Protein AF-A0A8D0HST1-F1 (afdb_monomer_lite)

InterPro domains:
  IPR009060 UBA-like superfamily [SSF46934] (120-166)
  IPR026254 E3 ubiquitin-protein ligase RNF31-like [PTHR16004] (18-204)
  IPR032065 E3 ubiquitin-protein ligase RNF31, UBA-like domain [PF16678] (31-180)

Radius of gyration: 35.21 Å; chains: 1; bounding box: 59×29×154 Å

Sequence (206 aa):
MSKKETPAGPRPLGKSLPPSQDEAEKRRQEKLREDGQRMVSRIREAEAVGVSPELVAAAVRYSGAELPLAWLSSELPAVVEAVAELATQRGQAEPGGGLGAVTVPEAHEAWVESQGDLDEAVARCLSNRRSKVRELQALGFGERGPVLQALYQNGGDVWQALSQLQRLLLEPFHRRLWEPEEPPIDFHSPDRQALLRRLLASLTLP

Secondary structure (DSSP, 8-state):
----PPPPPPPPPPPPPPPPHHHHHHHHHHHHHHHHHHHHHHHHHHHTTT--HHHHHHHHHHH--SSHHHHHHHTHHHHHHHHHHHHHHHHTTSTTT---PPPHHHHHHHHHHTTT-HHHHHHHHHHHHHHHHHHHHHTT---HHHHHHHHHHTTT-HHHHHHHHHHHHHHHHHHHHHSPPPPP--TT-S-HHHHHHHHHHHS---

Structure (mmCIF, N/CA/C/O backbone):
data_AF-A0A8D0HST1-F1
#
_entry.id   AF-A0A8D0HST1-F1
#
loop_
_atom_site.group_PDB
_atom_site.id
_atom_site.type_symbol
_atom_site.label_atom_id
_atom_site.label_alt_id
_atom_site.label_comp_id
_atom_site.label_asym_id
_atom_site.label_entity_id
_atom_site.label_seq_id
_atom_site.pdbx_PDB_ins_code
_atom_site.Cartn_x
_atom_site.Cartn_y
_atom_site.Cartn_z
_atom_site.occupancy
_atom_site.B_iso_or_equiv
_atom_site.auth_seq_id
_atom_site.auth_comp_id
_atom_site.auth_asym_id
_atom_site.auth_atom_id
_atom_site.pdbx_PDB_model_num
ATOM 1 N N . MET A 1 1 ? -28.334 12.330 92.572 1.00 39.69 1 MET A N 1
ATOM 2 C CA . MET A 1 1 ? -27.819 11.162 91.824 1.00 39.69 1 MET A CA 1
ATOM 3 C C . MET A 1 1 ? -28.230 11.330 90.368 1.00 39.69 1 MET A C 1
ATOM 5 O O . MET A 1 1 ? -29.364 11.021 90.042 1.00 39.69 1 MET A O 1
ATOM 9 N N . SER A 1 2 ? -27.356 11.874 89.518 1.00 40.03 2 SER A N 1
ATOM 10 C CA . SER A 1 2 ? -27.628 12.025 88.079 1.00 40.03 2 SER A CA 1
ATOM 11 C C . SER A 1 2 ? -26.598 11.223 87.299 1.00 40.03 2 SER A C 1
ATOM 13 O O . SER A 1 2 ? -25.418 11.567 87.295 1.00 40.03 2 SER A O 1
ATOM 15 N N . LYS A 1 3 ? -27.044 10.127 86.678 1.00 43.28 3 LYS A N 1
ATOM 16 C CA . LYS A 1 3 ? -26.270 9.379 85.684 1.00 43.28 3 LYS A CA 1
ATOM 17 C C . LYS A 1 3 ? -26.288 10.184 84.387 1.00 43.28 3 LYS A C 1
ATOM 19 O O . LYS A 1 3 ? -27.359 10.495 83.878 1.00 43.28 3 LYS A O 1
ATOM 24 N N . LYS A 1 4 ? -25.109 10.547 83.889 1.00 42.19 4 LYS A N 1
ATOM 25 C CA . LYS A 1 4 ? -24.929 11.188 82.586 1.00 42.19 4 LYS A CA 1
ATOM 26 C C . LYS A 1 4 ? -24.514 10.093 81.607 1.00 42.19 4 LYS A C 1
ATOM 28 O O . 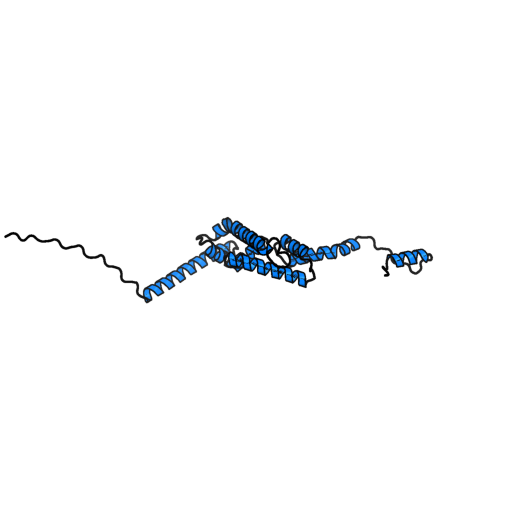LYS A 1 4 ? -23.442 9.514 81.761 1.00 42.19 4 LYS A O 1
ATOM 33 N N . GLU A 1 5 ? -25.404 9.766 80.680 1.00 43.78 5 GLU A N 1
ATOM 34 C CA . GLU A 1 5 ? -25.154 8.834 79.583 1.00 43.78 5 GLU A CA 1
ATOM 35 C C . GLU A 1 5 ? -24.208 9.473 78.557 1.00 43.78 5 GLU A C 1
ATOM 37 O O . GLU A 1 5 ? -24.352 10.640 78.188 1.00 43.78 5 GLU A O 1
ATOM 42 N N . THR A 1 6 ? -23.217 8.705 78.116 1.00 43.06 6 THR A N 1
ATOM 43 C CA . THR A 1 6 ? -22.311 9.019 77.007 1.00 43.06 6 THR A CA 1
ATOM 44 C C . THR A 1 6 ? -22.894 8.484 75.693 1.00 43.06 6 THR A C 1
ATOM 46 O O . THR A 1 6 ? -23.379 7.352 75.676 1.00 43.06 6 THR A O 1
ATOM 49 N N . PRO A 1 7 ? -22.844 9.233 74.572 1.00 50.44 7 PRO A N 1
ATOM 50 C CA . PRO A 1 7 ? -23.378 8.753 73.305 1.00 50.44 7 PRO A CA 1
ATOM 51 C C . PRO A 1 7 ? -22.397 7.799 72.609 1.00 50.44 7 PRO A C 1
ATOM 53 O O . PRO A 1 7 ? -21.182 8.000 72.609 1.00 50.44 7 PRO A O 1
ATOM 56 N N . ALA A 1 8 ? -22.960 6.751 72.010 1.00 47.28 8 ALA A N 1
ATOM 57 C CA . ALA A 1 8 ? -22.264 5.741 71.228 1.00 47.28 8 ALA A CA 1
ATOM 58 C C . ALA A 1 8 ? -21.630 6.339 69.958 1.00 47.28 8 ALA A C 1
ATOM 60 O O . ALA A 1 8 ? -22.271 7.088 69.222 1.00 47.28 8 ALA A O 1
ATOM 61 N N . GLY A 1 9 ? -20.371 5.979 69.697 1.00 49.31 9 GLY A N 1
ATOM 62 C CA . GLY A 1 9 ? -19.646 6.367 68.487 1.00 49.31 9 GLY A CA 1
ATOM 63 C C . GLY A 1 9 ? -20.214 5.732 67.205 1.00 49.31 9 GLY A C 1
ATOM 64 O O . GLY A 1 9 ? -20.895 4.702 67.265 1.00 49.31 9 GLY A O 1
ATOM 65 N N . PRO A 1 10 ? -19.939 6.328 66.030 1.00 54.22 10 PRO A N 1
ATOM 66 C CA . PRO A 1 10 ? -20.470 5.859 64.757 1.00 54.22 10 PRO A CA 1
ATOM 67 C C . PRO A 1 10 ? -19.820 4.535 64.336 1.00 54.22 10 PRO A C 1
ATOM 69 O O . PRO A 1 10 ? -18.601 4.365 64.388 1.00 54.22 10 PRO A O 1
ATOM 72 N N . ARG A 1 11 ? -20.662 3.584 63.915 1.00 58.66 11 ARG A N 1
ATOM 73 C CA . ARG A 1 11 ? -20.255 2.270 63.399 1.00 58.66 11 ARG A CA 1
ATOM 74 C C . ARG A 1 11 ? -19.412 2.437 62.124 1.00 58.66 11 ARG A C 1
ATOM 76 O O . ARG A 1 11 ? -19.790 3.246 61.275 1.00 58.66 11 ARG A O 1
ATOM 83 N N . PRO A 1 12 ? -18.322 1.671 61.936 1.00 51.09 12 PRO A N 1
ATOM 84 C CA . PRO A 1 12 ? -17.529 1.752 60.718 1.00 51.09 12 PRO A CA 1
ATOM 85 C C . PRO A 1 12 ? -18.345 1.220 59.537 1.00 51.09 12 PRO A C 1
ATOM 87 O O . PRO A 1 12 ? -18.843 0.094 59.576 1.00 51.09 12 PRO A O 1
ATOM 90 N N . LEU A 1 13 ? -18.468 2.039 58.492 1.00 55.22 13 LEU A N 1
ATOM 91 C CA . LEU A 1 13 ? -18.978 1.653 57.180 1.00 55.22 13 LEU A CA 1
ATOM 92 C C . LEU A 1 13 ? -18.226 0.407 56.697 1.00 55.22 13 LEU A C 1
ATOM 94 O O . LEU A 1 13 ? -16.996 0.406 56.606 1.00 55.22 13 LEU A O 1
ATOM 98 N N . GLY A 1 14 ? -18.980 -0.662 56.444 1.00 49.25 14 GLY A N 1
ATOM 99 C CA . GLY A 1 14 ? -18.455 -1.942 55.995 1.00 49.25 14 GLY A CA 1
ATOM 100 C C . GLY A 1 14 ? -17.613 -1.770 54.737 1.00 49.25 14 GLY A C 1
ATOM 101 O O . GLY A 1 14 ? -18.103 -1.328 53.701 1.00 49.25 14 GLY A O 1
ATOM 102 N N . LYS A 1 15 ? -16.335 -2.137 54.832 1.00 51.16 15 LYS A N 1
ATOM 103 C CA . LYS A 1 15 ? -15.493 -2.367 53.661 1.00 51.16 15 LYS A CA 1
ATOM 104 C C . LYS A 1 15 ? -16.071 -3.588 52.946 1.00 51.16 15 LYS A C 1
ATOM 106 O O . LYS A 1 15 ? -16.128 -4.662 53.541 1.00 51.16 15 LYS A O 1
ATOM 111 N N . SER A 1 16 ? -16.542 -3.420 51.712 1.00 57.84 16 SER A N 1
ATOM 112 C CA . SER A 1 16 ? -16.978 -4.537 50.872 1.00 57.84 16 SER A CA 1
ATOM 113 C C . SER A 1 16 ? -15.833 -5.542 50.746 1.00 57.84 16 SER A C 1
ATOM 115 O O . SER A 1 16 ? -14.720 -5.153 50.383 1.00 57.84 16 SER A O 1
ATOM 117 N N . LEU A 1 17 ? -16.094 -6.813 51.067 1.00 62.25 17 LEU A N 1
ATOM 118 C CA . LEU A 1 17 ? -15.141 -7.890 50.813 1.00 62.25 17 LEU A CA 1
ATOM 119 C C . LEU A 1 17 ? -14.802 -7.936 49.313 1.00 62.25 17 LEU A C 1
ATOM 121 O O . LEU A 1 17 ? -15.681 -7.666 48.488 1.00 62.25 17 LEU A O 1
ATOM 125 N N . PRO A 1 18 ? -13.546 -8.248 48.948 1.00 68.38 18 PRO A N 1
ATOM 126 C CA . PRO A 1 18 ? -13.180 -8.438 47.553 1.00 68.38 18 PRO A CA 1
ATOM 127 C C . PRO A 1 18 ? -14.045 -9.550 46.931 1.00 68.38 18 PRO A C 1
ATOM 129 O O . PRO A 1 18 ? -14.368 -10.516 47.629 1.00 68.38 18 PRO A O 1
ATOM 132 N N . PRO A 1 19 ? -14.444 -9.409 45.652 1.00 70.00 19 PRO A N 1
ATOM 133 C CA . PRO A 1 19 ? -15.281 -10.393 44.971 1.00 70.00 19 PRO A CA 1
ATOM 134 C C . PRO A 1 19 ? -14.615 -11.769 44.991 1.00 70.00 19 PRO A C 1
ATOM 136 O O . PRO A 1 19 ? -13.385 -11.872 44.922 1.00 70.00 19 PRO A O 1
ATOM 139 N N . SER A 1 20 ? -15.427 -12.823 45.081 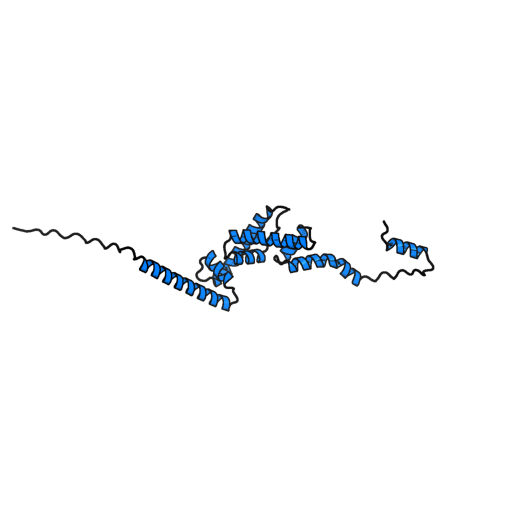1.00 85.25 20 SER A N 1
ATOM 140 C CA . SER A 1 20 ? -14.903 -14.190 45.002 1.00 85.25 20 SER A CA 1
ATOM 141 C C . SER A 1 20 ? -14.266 -14.439 43.627 1.00 85.25 20 SER A C 1
ATOM 143 O O . SER A 1 20 ? -14.594 -13.768 42.645 1.00 85.25 20 SER A O 1
ATOM 145 N N . GLN A 1 21 ? -13.333 -15.392 43.541 1.00 86.44 21 GLN A N 1
ATOM 146 C CA . GLN A 1 21 ? -12.678 -15.731 42.270 1.00 86.44 21 GLN A CA 1
ATOM 147 C C . GLN A 1 21 ? -13.702 -16.114 41.187 1.00 86.44 21 GLN A C 1
ATOM 149 O O . GLN A 1 21 ? -13.568 -15.680 40.044 1.00 86.44 21 GLN A O 1
ATOM 154 N N . ASP A 1 22 ? -14.770 -16.820 41.566 1.00 90.31 22 ASP A N 1
ATOM 155 C CA . ASP A 1 22 ? -15.853 -17.213 40.660 1.00 90.31 22 ASP A CA 1
ATOM 156 C C . ASP A 1 22 ? -16.674 -16.011 40.169 1.00 90.31 22 ASP A C 1
ATOM 158 O O . ASP A 1 22 ? -17.033 -15.931 38.994 1.00 90.31 22 ASP A O 1
ATOM 162 N N . GLU A 1 23 ? -16.947 -15.031 41.037 1.00 92.25 23 GLU A N 1
ATOM 163 C CA . GLU A 1 23 ? -17.621 -13.787 40.644 1.00 92.25 23 GLU A CA 1
ATOM 164 C C . GLU A 1 23 ? -16.758 -12.941 39.706 1.00 92.25 23 GLU A C 1
ATOM 166 O O . GLU A 1 23 ? -17.278 -12.333 38.768 1.00 92.25 23 GLU A O 1
ATOM 171 N N . ALA A 1 24 ? -15.445 -12.893 39.944 1.00 92.50 24 ALA A N 1
ATOM 172 C CA . ALA A 1 24 ? -14.509 -12.185 39.079 1.00 92.50 24 ALA A CA 1
ATOM 173 C C . ALA A 1 24 ? -14.437 -12.828 37.683 1.00 92.50 24 ALA A C 1
ATOM 175 O O . ALA A 1 24 ? -14.496 -12.113 36.679 1.00 92.50 24 ALA A O 1
ATOM 176 N N . GLU A 1 25 ? -14.379 -14.160 37.610 1.00 93.94 25 GLU A N 1
ATOM 177 C CA . GLU A 1 25 ? -14.371 -14.887 36.338 1.00 93.94 25 GLU A CA 1
ATOM 178 C C . GLU A 1 25 ? -15.714 -14.758 35.605 1.00 93.94 25 GLU A C 1
ATOM 180 O O . GLU A 1 25 ? -15.735 -14.472 34.407 1.00 93.94 25 GLU A O 1
ATOM 185 N N . LYS A 1 26 ? -16.845 -14.842 36.317 1.00 95.19 26 LYS A N 1
ATOM 186 C CA . LYS A 1 26 ? -18.169 -14.621 35.717 1.00 95.19 26 LYS A CA 1
ATOM 187 C C . LYS A 1 26 ? -18.299 -13.216 35.121 1.00 95.19 26 LYS A C 1
ATOM 189 O O . LYS A 1 26 ? -18.732 -13.074 33.979 1.00 95.19 26 LYS A O 1
ATOM 194 N N . ARG A 1 27 ? -17.851 -12.181 35.845 1.00 94.38 27 ARG A N 1
ATOM 195 C CA . ARG A 1 27 ? -17.826 -10.794 35.341 1.00 94.38 27 ARG A CA 1
ATOM 196 C C . ARG A 1 27 ? -16.940 -10.646 34.106 1.00 94.38 27 ARG A C 1
ATOM 198 O O . ARG A 1 27 ? -17.300 -9.929 33.176 1.00 94.38 27 ARG A O 1
ATOM 205 N N . ARG A 1 28 ? -15.785 -11.316 34.076 1.00 95.62 28 ARG A N 1
ATOM 206 C CA . ARG A 1 28 ? -14.895 -11.320 32.907 1.00 95.62 28 ARG A CA 1
ATOM 207 C C . ARG A 1 28 ? -15.578 -11.953 31.694 1.00 95.62 28 ARG A C 1
ATOM 209 O O . ARG A 1 28 ? -15.493 -11.392 30.605 1.00 95.62 28 ARG A O 1
ATOM 216 N N . GLN A 1 29 ? -16.261 -13.082 31.874 1.00 96.81 29 GLN A N 1
ATOM 217 C CA . GLN A 1 29 ? -16.989 -13.762 30.797 1.00 96.81 29 GLN A CA 1
ATOM 218 C C . GLN A 1 29 ? -18.164 -12.932 30.274 1.00 96.81 29 GLN A C 1
ATOM 220 O O . GLN A 1 29 ? -18.336 -12.821 29.061 1.00 96.81 29 GLN A O 1
ATOM 225 N N . GLU A 1 30 ? -18.939 -12.312 31.167 1.00 97.00 30 GLU A N 1
ATOM 226 C CA . GLU A 1 30 ? -20.021 -11.395 30.791 1.00 97.00 30 GLU A CA 1
ATOM 227 C C . GLU A 1 30 ? -19.477 -10.220 29.974 1.00 97.00 30 GLU A C 1
ATOM 229 O O . GLU A 1 30 ? -19.967 -9.969 28.873 1.00 97.00 30 GLU A O 1
ATOM 234 N N . LYS A 1 31 ? -18.387 -9.592 30.435 1.00 96.31 31 LYS 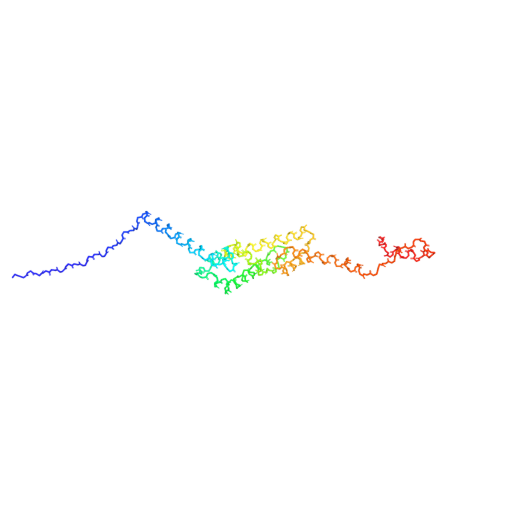A N 1
ATOM 235 C CA . LYS A 1 31 ? -17.725 -8.508 29.702 1.00 96.31 31 LYS A CA 1
ATOM 236 C C . LYS A 1 31 ? -17.250 -8.948 28.314 1.00 96.31 31 LYS A C 1
ATOM 238 O O . LYS A 1 31 ? -17.536 -8.271 27.334 1.00 96.31 31 LYS A O 1
ATOM 243 N N . LEU A 1 32 ? -16.572 -10.094 28.206 1.00 96.88 32 LEU A N 1
ATOM 244 C CA . LEU A 1 32 ? -16.120 -10.622 26.911 1.00 96.88 32 LEU A CA 1
ATOM 245 C C . LEU A 1 32 ? -17.293 -10.882 25.958 1.00 96.88 32 LEU A C 1
ATOM 247 O O . LEU A 1 32 ? -17.184 -10.625 24.758 1.00 96.88 32 LEU A O 1
ATOM 251 N N . ARG A 1 33 ? -18.424 -11.370 26.482 1.00 97.56 33 ARG A N 1
ATOM 252 C CA . ARG A 1 33 ? -19.636 -11.594 25.689 1.00 97.56 33 ARG A CA 1
ATOM 253 C C . ARG A 1 33 ? -20.230 -10.281 25.189 1.00 97.56 33 ARG A C 1
ATOM 255 O O . ARG A 1 33 ? -20.610 -10.204 24.024 1.00 97.56 33 ARG A O 1
ATOM 262 N N . GLU A 1 34 ? -20.315 -9.272 26.051 1.00 97.06 34 GLU A N 1
ATOM 263 C CA . GLU A 1 34 ? -20.824 -7.944 25.697 1.00 97.06 34 GLU A CA 1
ATOM 264 C C . GLU A 1 34 ? -19.930 -7.246 24.668 1.00 97.06 34 GLU A C 1
ATOM 266 O O . GLU A 1 34 ? -20.433 -6.784 23.643 1.00 97.06 34 GLU A O 1
ATOM 271 N N . ASP A 1 35 ? -18.615 -7.226 24.891 1.00 94.50 35 ASP A N 1
ATOM 272 C CA . ASP A 1 35 ? -17.642 -6.626 23.973 1.00 94.50 35 ASP A CA 1
ATOM 273 C C . ASP A 1 35 ? -17.683 -7.330 22.604 1.00 94.50 35 ASP A C 1
ATOM 275 O O . ASP A 1 35 ? -17.721 -6.675 21.557 1.00 94.50 35 ASP A O 1
ATOM 279 N N . GLY A 1 36 ? -17.774 -8.665 22.600 1.00 95.56 36 GLY A N 1
ATOM 280 C CA . GLY A 1 36 ? -17.935 -9.456 21.380 1.00 95.56 36 GLY A CA 1
ATOM 281 C C . GLY A 1 36 ? -19.233 -9.140 20.629 1.00 95.56 36 GLY A C 1
ATOM 282 O O . GLY A 1 36 ? -19.212 -8.946 19.415 1.00 95.56 36 GLY A O 1
ATOM 283 N N . GLN A 1 37 ? -20.362 -9.026 21.335 1.00 97.00 37 GLN A N 1
ATOM 284 C CA . GLN A 1 37 ? -21.647 -8.653 20.726 1.00 97.00 37 GLN A CA 1
ATOM 285 C C . GLN A 1 37 ? -21.618 -7.240 20.133 1.00 97.00 37 GLN A C 1
ATOM 287 O O . GLN A 1 37 ? -22.127 -7.034 19.029 1.00 97.00 37 GLN A O 1
ATOM 292 N N . ARG A 1 38 ? -20.986 -6.282 20.823 1.00 94.81 38 ARG A N 1
ATOM 293 C CA . ARG A 1 38 ? -20.799 -4.916 20.308 1.00 94.81 38 ARG A CA 1
ATOM 294 C C . ARG A 1 38 ? -19.957 -4.909 19.038 1.00 94.81 38 ARG A C 1
ATOM 296 O O . ARG A 1 38 ? -20.341 -4.257 18.070 1.00 94.81 38 ARG A O 1
ATOM 303 N N . MET A 1 39 ? -18.856 -5.660 19.013 1.00 95.44 39 MET A N 1
ATOM 304 C CA . MET A 1 39 ? -18.014 -5.772 17.820 1.00 95.44 39 MET A CA 1
ATOM 305 C C . MET A 1 39 ? -18.793 -6.356 16.634 1.00 95.44 39 MET A C 1
ATOM 307 O O . MET A 1 39 ? -18.754 -5.800 15.540 1.00 95.44 39 MET A O 1
ATOM 311 N N . VAL A 1 40 ? -19.568 -7.423 16.854 1.00 96.75 40 VAL A N 1
ATOM 312 C CA . VAL A 1 40 ? -20.402 -8.026 15.800 1.00 96.75 40 VAL A CA 1
ATOM 313 C C . VAL A 1 40 ? -21.458 -7.046 15.277 1.00 96.75 40 VAL A C 1
ATOM 315 O O . VAL A 1 40 ? -21.703 -7.024 14.073 1.00 96.75 40 VAL A O 1
ATOM 318 N N . SER A 1 41 ? -22.067 -6.222 16.139 1.00 95.88 41 SER A N 1
ATOM 319 C CA . SER A 1 41 ? -23.005 -5.177 15.691 1.00 95.88 41 SER A CA 1
ATOM 320 C C . SER A 1 41 ? -22.320 -4.179 14.761 1.00 95.88 41 SER A C 1
ATOM 322 O O . SER A 1 41 ? -22.797 -3.948 13.653 1.00 95.88 41 SER A O 1
ATOM 324 N N . ARG A 1 42 ? -21.153 -3.665 15.173 1.00 95.06 42 ARG A N 1
ATOM 325 C CA . ARG A 1 42 ? -20.363 -2.708 14.384 1.00 95.06 42 ARG A CA 1
ATOM 326 C C . ARG A 1 42 ? -19.958 -3.281 13.025 1.00 95.06 42 ARG A C 1
ATOM 328 O O . ARG A 1 42 ? -20.056 -2.581 12.024 1.00 95.06 42 ARG A O 1
ATOM 335 N N . ILE A 1 43 ? -19.542 -4.548 12.978 1.00 96.38 43 ILE A N 1
ATOM 336 C CA . ILE A 1 43 ? -19.191 -5.227 11.722 1.00 96.38 43 ILE A CA 1
ATOM 337 C C . ILE A 1 43 ? -20.409 -5.330 10.802 1.00 96.38 43 ILE A C 1
ATOM 339 O O . ILE A 1 43 ? -20.309 -4.970 9.638 1.00 96.38 43 ILE A O 1
ATOM 343 N N . ARG A 1 44 ? -21.573 -5.749 11.311 1.00 97.00 44 ARG A N 1
ATOM 344 C CA . ARG A 1 44 ? -22.793 -5.863 10.490 1.00 97.00 44 ARG A CA 1
ATOM 345 C C . ARG A 1 44 ? -23.240 -4.523 9.912 1.00 97.00 44 ARG A C 1
ATOM 347 O O . ARG A 1 44 ? -23.644 -4.458 8.755 1.00 97.00 44 ARG A O 1
ATOM 354 N N . GLU A 1 45 ? -23.176 -3.464 10.715 1.00 95.75 45 GLU A N 1
ATOM 355 C CA . GLU A 1 45 ? -23.478 -2.100 10.266 1.00 95.75 45 GLU A CA 1
ATOM 356 C C . GLU A 1 45 ? -22.509 -1.643 9.168 1.00 95.75 45 GLU A C 1
ATOM 358 O O . GLU A 1 45 ? -22.922 -1.007 8.201 1.00 95.75 45 GLU A O 1
ATOM 363 N N . ALA A 1 46 ? -21.231 -2.002 9.289 1.00 95.62 46 ALA A N 1
ATOM 364 C CA . ALA A 1 46 ? -20.197 -1.661 8.323 1.00 95.62 46 ALA A CA 1
ATOM 365 C C . ALA A 1 46 ? -20.288 -2.468 7.019 1.00 95.62 46 ALA A C 1
ATOM 367 O O . ALA A 1 46 ? -20.195 -1.900 5.929 1.00 95.62 46 ALA A O 1
ATOM 368 N N . GLU A 1 47 ? -20.547 -3.769 7.107 1.00 96.38 47 GLU A N 1
ATOM 369 C CA . GLU A 1 47 ? -20.749 -4.634 5.942 1.00 96.38 47 GLU A CA 1
ATOM 370 C C . GLU A 1 47 ? -21.949 -4.175 5.105 1.00 96.38 47 GLU A C 1
ATOM 372 O O . GLU A 1 47 ? -21.897 -4.225 3.876 1.00 96.38 47 GLU A O 1
ATOM 377 N N . ALA A 1 48 ? -22.999 -3.643 5.745 1.00 96.88 48 ALA A N 1
ATOM 378 C CA . ALA A 1 48 ? -24.158 -3.082 5.050 1.00 96.88 48 ALA A CA 1
ATOM 379 C C . ALA A 1 48 ? -23.806 -1.898 4.124 1.00 96.88 48 ALA A C 1
ATOM 381 O O . ALA A 1 48 ? -24.563 -1.607 3.198 1.00 96.88 48 ALA A O 1
ATOM 382 N N . VAL A 1 49 ? -22.663 -1.238 4.346 1.00 96.38 49 VAL A N 1
ATOM 383 C CA . VAL A 1 49 ? -22.128 -0.157 3.499 1.00 96.38 49 VAL A CA 1
ATOM 384 C C . VAL A 1 49 ? -20.848 -0.556 2.751 1.00 96.38 49 VAL A C 1
ATOM 386 O O . VAL A 1 49 ? -20.180 0.300 2.175 1.00 96.38 49 VAL A O 1
ATOM 389 N N . GLY A 1 50 ? -20.509 -1.849 2.724 1.00 95.94 50 GLY A N 1
ATOM 390 C CA . GLY A 1 50 ? -19.363 -2.384 1.979 1.00 95.94 50 GLY A CA 1
ATOM 391 C C . GLY A 1 50 ? -18.003 -2.203 2.659 1.00 95.94 50 GLY A C 1
ATOM 392 O O . GLY A 1 50 ? -16.973 -2.356 2.005 1.00 95.94 50 GLY A O 1
ATOM 393 N N . VAL A 1 51 ? -17.975 -1.882 3.953 1.00 96.69 51 VAL A N 1
ATOM 394 C CA . VAL A 1 51 ? -16.739 -1.781 4.738 1.00 96.69 51 VAL A CA 1
ATOM 395 C C . VAL A 1 51 ? -16.371 -3.156 5.301 1.00 96.69 51 VAL A C 1
ATOM 397 O O . VAL A 1 51 ? -17.219 -3.849 5.860 1.00 96.69 51 VAL A O 1
ATOM 400 N N . SER A 1 52 ? -15.101 -3.548 5.169 1.00 95.94 52 SER A N 1
ATOM 401 C CA . SER A 1 52 ? -14.627 -4.865 5.605 1.00 95.94 52 SER A CA 1
ATOM 402 C C . SER A 1 52 ? -14.471 -4.962 7.134 1.00 95.94 52 SER A C 1
ATOM 404 O O . SER A 1 52 ? -14.157 -3.962 7.793 1.00 95.94 52 SER A O 1
ATOM 406 N N . PRO A 1 53 ? -14.645 -6.157 7.730 1.00 96.31 53 PRO A N 1
ATOM 407 C CA . PRO A 1 53 ? -14.503 -6.351 9.174 1.00 96.31 53 PRO A CA 1
ATOM 408 C C . PRO A 1 53 ? -13.092 -6.042 9.689 1.00 96.31 53 PRO A C 1
ATOM 410 O O . PRO A 1 53 ? -12.949 -5.548 10.808 1.00 96.31 53 PRO A O 1
ATOM 413 N N . GLU A 1 54 ? -12.051 -6.283 8.889 1.00 96.19 54 GLU A N 1
ATOM 414 C CA . GLU A 1 54 ? -10.660 -5.969 9.237 1.00 96.19 54 GLU A CA 1
ATOM 415 C C . GLU A 1 54 ? -10.470 -4.462 9.400 1.00 96.19 54 GLU A C 1
ATOM 417 O O . GLU A 1 54 ? -9.839 -4.019 10.362 1.00 96.19 54 GLU A O 1
ATOM 422 N N . LEU A 1 55 ? -11.072 -3.671 8.504 1.00 96.31 55 LEU A N 1
ATOM 423 C CA . LEU A 1 55 ? -11.003 -2.215 8.548 1.00 96.31 55 LEU A CA 1
ATOM 424 C C . LEU A 1 55 ? -11.725 -1.659 9.786 1.00 96.31 55 LEU A C 1
ATOM 426 O O . LEU A 1 55 ? -11.211 -0.762 10.457 1.00 96.31 55 LEU A O 1
ATOM 430 N N . VAL A 1 56 ? -12.876 -2.240 10.147 1.00 96.81 56 VAL A N 1
ATOM 431 C CA . VAL A 1 56 ? -13.593 -1.903 11.392 1.00 96.81 56 VAL A CA 1
ATOM 432 C C . VAL A 1 56 ? -12.759 -2.259 12.619 1.00 96.81 56 VAL A C 1
ATOM 434 O O . VAL A 1 56 ? -12.628 -1.443 13.532 1.00 96.81 56 VAL A O 1
ATOM 437 N N . ALA A 1 57 ? -12.188 -3.464 12.653 1.00 95.50 57 ALA A N 1
ATOM 438 C CA . ALA A 1 57 ? -11.379 -3.924 13.775 1.00 95.50 57 ALA A CA 1
ATOM 439 C C . ALA A 1 57 ? -10.136 -3.042 13.972 1.00 95.50 57 ALA A C 1
ATOM 441 O O . ALA A 1 57 ? -9.848 -2.640 15.103 1.00 95.50 57 ALA A O 1
ATOM 442 N N . ALA A 1 58 ? -9.450 -2.687 12.882 1.00 96.75 58 ALA A N 1
ATOM 443 C CA . ALA A 1 58 ? -8.316 -1.770 12.890 1.00 96.75 58 ALA A CA 1
ATOM 444 C C . ALA A 1 58 ? -8.713 -0.380 13.410 1.00 96.75 58 ALA A C 1
ATOM 446 O O . ALA A 1 58 ? -8.057 0.151 14.307 1.00 96.75 58 ALA A O 1
ATOM 447 N N . ALA A 1 59 ? -9.830 0.177 12.929 1.00 96.62 59 ALA A N 1
ATOM 448 C CA . ALA A 1 59 ? -10.333 1.471 13.389 1.00 96.62 59 ALA A CA 1
ATOM 449 C C . ALA A 1 59 ? -10.659 1.471 14.884 1.00 96.62 59 ALA A C 1
ATOM 451 O O . ALA A 1 59 ? -10.229 2.375 15.600 1.00 96.62 59 ALA A O 1
ATOM 452 N N . VAL A 1 60 ? -11.374 0.454 15.377 1.00 95.31 60 VAL A N 1
ATOM 453 C CA . VAL A 1 60 ? -11.715 0.341 16.805 1.00 95.31 60 VAL A CA 1
ATOM 454 C C . VAL A 1 60 ? -10.452 0.198 17.654 1.00 95.31 60 VAL A C 1
ATOM 456 O O . VAL A 1 60 ? -10.346 0.853 18.689 1.00 95.31 60 VAL A O 1
ATOM 459 N N . ARG A 1 61 ? -9.487 -0.620 17.220 1.00 94.81 61 ARG A N 1
ATOM 460 C CA . ARG A 1 61 ? -8.227 -0.825 17.945 1.00 94.81 61 ARG A CA 1
ATOM 461 C C . ARG A 1 61 ? -7.372 0.442 17.989 1.00 94.81 61 ARG A C 1
ATOM 463 O O . ARG A 1 61 ? -6.816 0.740 19.041 1.00 94.81 61 ARG A O 1
ATOM 470 N N . TYR A 1 62 ? -7.268 1.165 16.877 1.00 96.31 62 TYR A N 1
ATOM 471 C CA . TYR A 1 62 ? -6.439 2.366 16.780 1.00 96.31 62 TYR A CA 1
ATOM 472 C C . TYR A 1 62 ? -7.058 3.570 17.498 1.00 96.31 62 TYR A C 1
ATOM 474 O O . TYR A 1 62 ? -6.393 4.241 18.282 1.00 96.31 62 TYR A O 1
ATOM 482 N N . SER A 1 63 ? -8.337 3.848 17.236 1.00 94.44 63 SER A N 1
ATOM 483 C CA . SER A 1 63 ? -8.994 5.079 17.694 1.00 94.44 63 SER A CA 1
ATOM 484 C C . SER A 1 63 ? -9.735 4.941 19.022 1.00 94.44 63 SER A C 1
ATOM 486 O O . SER A 1 63 ? -10.025 5.946 19.668 1.00 94.44 63 SER A O 1
ATOM 488 N N . GLY A 1 64 ? -10.115 3.719 19.409 1.00 92.50 64 GLY A N 1
ATOM 489 C CA . GLY A 1 64 ? -11.071 3.497 20.494 1.00 92.50 64 GLY A CA 1
ATOM 490 C C . GLY A 1 64 ? -12.471 4.055 20.202 1.00 92.50 64 GLY A C 1
ATOM 491 O O . GLY A 1 64 ? -13.266 4.196 21.129 1.00 92.50 64 GLY A O 1
ATOM 492 N N . ALA A 1 65 ? -12.783 4.404 18.947 1.00 88.81 65 ALA A N 1
ATOM 493 C CA . ALA A 1 65 ? -14.043 5.044 18.595 1.00 88.81 65 ALA A CA 1
ATOM 494 C C . ALA A 1 65 ? -15.247 4.123 18.837 1.00 88.81 65 ALA A C 1
ATOM 496 O O . ALA A 1 65 ? -15.278 2.956 18.437 1.00 88.81 65 ALA A O 1
ATOM 497 N N . GLU A 1 66 ? -16.292 4.699 19.432 1.00 88.44 66 GLU A N 1
ATOM 498 C CA . GLU A 1 66 ? -17.580 4.025 19.607 1.00 88.44 66 GLU A CA 1
ATOM 499 C C . GLU A 1 66 ? -18.342 3.872 18.282 1.00 88.44 66 GLU A C 1
ATOM 501 O O . GLU A 1 66 ? -19.080 2.904 18.099 1.00 88.44 66 GLU A O 1
ATOM 506 N N . LEU A 1 67 ? -18.112 4.804 17.348 1.00 92.88 67 LEU A N 1
ATOM 507 C CA . LEU A 1 67 ? -18.713 4.864 16.015 1.00 92.88 67 LEU A CA 1
ATOM 508 C C . LEU A 1 67 ? -17.624 4.728 14.934 1.00 92.88 67 LEU A C 1
ATOM 510 O O . LEU A 1 67 ? -17.207 5.734 14.352 1.00 92.88 67 LEU A O 1
ATOM 514 N N . PRO A 1 68 ? -17.140 3.504 14.648 1.00 94.69 68 PRO A N 1
ATOM 515 C CA . PRO A 1 68 ? -16.007 3.295 13.745 1.00 94.69 68 PRO A CA 1
ATOM 516 C C . PRO A 1 68 ? -16.266 3.797 12.321 1.00 94.69 68 PRO A C 1
ATOM 518 O O . PRO A 1 68 ? -15.351 4.316 11.700 1.00 94.69 68 PRO A O 1
ATOM 521 N N . LEU A 1 69 ? -17.501 3.722 11.812 1.00 95.50 69 LEU A N 1
ATOM 522 C CA . LEU A 1 69 ? -17.831 4.205 10.464 1.00 95.50 69 LEU A CA 1
ATOM 523 C C . LEU A 1 69 ? -17.638 5.715 10.297 1.00 95.50 69 LEU A C 1
ATOM 525 O O . LEU A 1 69 ? -17.104 6.158 9.284 1.00 95.50 69 LEU A O 1
ATOM 529 N N . ALA A 1 70 ? -18.029 6.503 11.301 1.00 95.94 70 ALA A N 1
ATOM 530 C CA . ALA A 1 70 ? -17.816 7.946 11.275 1.00 95.94 70 ALA A CA 1
ATOM 531 C C . ALA A 1 70 ? -16.313 8.261 11.271 1.00 95.94 70 ALA A C 1
ATOM 533 O O . ALA A 1 70 ? -15.846 9.022 10.426 1.00 95.94 70 ALA A O 1
ATOM 534 N N . TRP A 1 71 ? -15.556 7.593 12.145 1.00 97.31 71 TRP A N 1
ATOM 535 C CA . TRP A 1 71 ? -14.105 7.754 12.238 1.00 97.31 71 TRP A CA 1
ATOM 536 C C . TRP A 1 71 ? -13.380 7.359 10.943 1.00 97.31 71 TRP A C 1
ATOM 538 O O . TRP A 1 71 ? -12.500 8.081 10.482 1.00 97.31 71 TRP A O 1
ATOM 548 N N . LEU A 1 72 ? -13.789 6.251 10.316 1.00 96.88 72 LEU A N 1
ATOM 549 C CA . LEU A 1 72 ? -13.250 5.802 9.030 1.00 96.88 72 LEU A CA 1
ATOM 550 C C . LEU A 1 72 ? -13.449 6.845 7.924 1.00 96.88 72 LEU A C 1
ATOM 552 O O . LEU A 1 72 ? -12.598 6.983 7.053 1.00 96.88 72 LEU A O 1
ATOM 556 N N . SER A 1 73 ? -14.555 7.589 7.958 1.00 95.94 73 SER A N 1
ATOM 557 C CA . SER A 1 73 ? -14.822 8.632 6.965 1.00 95.94 73 SER A CA 1
ATOM 558 C C . SER A 1 73 ? -14.086 9.949 7.230 1.00 95.94 73 SER A C 1
ATOM 560 O O . SER A 1 73 ? -13.771 10.652 6.272 1.00 95.94 73 SER A O 1
ATOM 562 N N . SER A 1 74 ? -13.816 10.296 8.495 1.00 96.69 74 SER A N 1
ATOM 563 C CA . SER A 1 74 ? -13.256 11.606 8.857 1.00 96.69 74 SER A CA 1
ATOM 564 C C . SER A 1 74 ? -11.754 11.580 9.143 1.00 96.69 74 SER A C 1
ATOM 566 O O . SER A 1 74 ? -11.037 12.450 8.657 1.00 96.69 74 SER A O 1
ATOM 568 N N . GLU A 1 75 ? -11.264 10.587 9.891 1.00 97.31 75 GLU A N 1
ATOM 569 C CA . GLU A 1 75 ? -9.898 10.584 10.433 1.00 97.31 75 GLU A CA 1
ATOM 570 C C . GLU A 1 75 ? -8.953 9.628 9.701 1.00 97.31 75 GLU A C 1
ATOM 572 O O . GLU A 1 75 ? -7.760 9.914 9.583 1.00 97.31 75 GLU A O 1
ATOM 577 N N . LEU A 1 76 ? -9.460 8.489 9.206 1.00 97.50 76 LEU A N 1
ATOM 578 C CA . LEU A 1 76 ? -8.619 7.484 8.547 1.00 97.50 76 LEU A CA 1
ATOM 579 C C . LEU A 1 76 ? -7.759 8.064 7.407 1.00 97.50 76 LEU A C 1
ATOM 581 O O . LEU A 1 76 ? -6.580 7.710 7.365 1.00 97.50 76 LEU A O 1
ATOM 585 N N . PRO A 1 77 ? -8.264 8.948 6.516 1.00 97.94 77 PRO A N 1
ATOM 586 C CA . PRO A 1 77 ? -7.440 9.505 5.443 1.00 97.94 77 PRO A CA 1
ATOM 587 C C . PRO A 1 77 ? -6.153 10.165 5.957 1.00 97.94 77 PRO A C 1
ATOM 589 O O . PRO A 1 77 ? -5.070 9.837 5.480 1.00 97.94 77 PRO A O 1
ATOM 592 N N . ALA A 1 78 ? -6.250 10.993 7.002 1.00 98.00 78 ALA A N 1
ATOM 593 C CA . ALA A 1 78 ? -5.097 11.668 7.597 1.00 98.00 78 ALA A CA 1
ATOM 594 C C . ALA A 1 78 ? -4.127 10.683 8.274 1.00 98.00 78 ALA A C 1
ATOM 596 O O . ALA A 1 78 ? -2.909 10.852 8.215 1.00 98.00 78 ALA A O 1
ATOM 597 N N . VAL A 1 79 ? -4.650 9.623 8.901 1.00 98.12 79 VAL A N 1
ATOM 598 C CA . VAL A 1 79 ? -3.821 8.573 9.516 1.00 98.12 79 VAL A CA 1
ATOM 599 C C . VAL A 1 79 ? -3.017 7.820 8.458 1.00 98.12 79 VAL A C 1
ATOM 601 O O . VAL A 1 79 ? -1.818 7.605 8.629 1.00 98.12 79 VAL A O 1
ATOM 604 N N . VAL A 1 80 ? -3.656 7.434 7.355 1.00 98.38 80 VAL A N 1
ATOM 605 C CA . VAL A 1 80 ? -2.994 6.711 6.262 1.00 98.38 80 VAL A CA 1
ATOM 606 C C . VAL A 1 80 ? -1.966 7.596 5.557 1.00 98.38 80 VAL A C 1
ATOM 608 O O . VAL A 1 80 ? -0.879 7.117 5.232 1.00 98.38 80 VAL A O 1
ATOM 611 N N . GLU A 1 81 ? -2.263 8.882 5.360 1.00 98.38 81 GLU A N 1
ATOM 612 C CA . GLU A 1 81 ? -1.295 9.859 4.844 1.00 98.38 81 GLU A CA 1
ATOM 613 C C . GLU A 1 81 ? -0.060 9.945 5.747 1.00 98.38 81 GLU A C 1
ATOM 615 O O . GLU A 1 81 ? 1.063 9.814 5.259 1.00 98.38 81 GLU A O 1
ATOM 620 N N . ALA A 1 82 ? -0.247 10.033 7.067 1.00 98.19 82 ALA A N 1
ATOM 621 C CA . ALA A 1 82 ? 0.866 10.027 8.014 1.00 98.19 82 ALA A CA 1
ATOM 622 C C . ALA A 1 82 ? 1.693 8.728 7.940 1.00 98.19 82 ALA A C 1
ATOM 624 O O . ALA A 1 82 ? 2.924 8.775 7.994 1.00 98.19 82 ALA A O 1
ATOM 625 N N . VAL A 1 83 ? 1.053 7.564 7.764 1.00 98.44 83 VAL A N 1
ATOM 626 C CA . VAL A 1 83 ? 1.762 6.288 7.541 1.00 98.44 83 VAL A CA 1
ATOM 627 C C . VAL A 1 83 ? 2.575 6.334 6.245 1.00 98.44 83 VAL A C 1
ATOM 629 O O . VAL A 1 83 ? 3.742 5.937 6.250 1.00 98.44 83 VAL A O 1
ATOM 632 N N . ALA A 1 84 ? 2.003 6.840 5.148 1.00 98.44 84 ALA A N 1
ATOM 633 C CA . ALA A 1 84 ? 2.696 6.966 3.865 1.00 98.44 84 ALA A CA 1
ATOM 634 C C . ALA A 1 84 ? 3.905 7.913 3.954 1.00 98.44 84 ALA A C 1
ATOM 636 O O . ALA A 1 84 ? 4.982 7.602 3.433 1.00 98.44 84 ALA A O 1
ATOM 637 N N . GLU A 1 85 ? 3.762 9.040 4.651 1.00 98.31 85 GLU A N 1
ATOM 638 C CA . GLU A 1 85 ? 4.842 10.000 4.886 1.00 98.31 85 GLU A CA 1
ATOM 639 C C . GLU A 1 85 ? 5.958 9.401 5.745 1.00 98.31 85 GLU A C 1
ATOM 641 O O . GLU A 1 85 ? 7.129 9.450 5.358 1.00 98.31 85 GLU A O 1
ATOM 646 N N . LEU A 1 86 ? 5.612 8.780 6.876 1.00 98.19 86 LEU A N 1
ATOM 647 C CA . LEU A 1 86 ? 6.580 8.133 7.765 1.00 98.19 86 LEU A CA 1
ATOM 648 C C . LEU A 1 86 ? 7.310 6.987 7.063 1.00 98.19 86 LEU A C 1
ATOM 650 O O . LEU A 1 86 ? 8.533 6.867 7.184 1.00 98.19 86 LEU A O 1
ATOM 654 N N . ALA A 1 87 ? 6.590 6.165 6.297 1.00 98.06 87 ALA A N 1
ATOM 655 C CA . ALA A 1 87 ? 7.194 5.118 5.485 1.00 98.06 87 ALA A CA 1
ATOM 656 C C . ALA A 1 87 ? 8.122 5.718 4.424 1.00 98.06 87 ALA A C 1
ATOM 658 O O . ALA A 1 87 ? 9.264 5.286 4.309 1.00 98.06 87 ALA A O 1
ATOM 659 N N . THR A 1 88 ? 7.707 6.768 3.715 1.00 98.00 88 THR A N 1
ATOM 660 C CA . THR A 1 88 ? 8.569 7.451 2.737 1.00 98.00 88 THR A CA 1
ATOM 661 C C . THR A 1 88 ? 9.859 7.961 3.379 1.00 98.00 88 THR A C 1
ATOM 663 O O . THR A 1 88 ? 10.942 7.702 2.857 1.00 98.00 88 THR A O 1
ATOM 666 N N . GLN A 1 89 ? 9.770 8.628 4.532 1.00 97.25 89 GLN A N 1
ATOM 667 C CA . GLN A 1 89 ? 10.933 9.149 5.256 1.00 97.25 89 GLN A CA 1
ATOM 668 C C . GLN A 1 89 ? 11.878 8.025 5.699 1.00 97.25 89 GLN A C 1
ATOM 670 O O . GLN A 1 89 ? 13.071 8.066 5.395 1.00 97.25 89 GLN A O 1
ATOM 675 N N . ARG A 1 90 ? 11.357 6.980 6.358 1.00 96.69 90 ARG A N 1
ATOM 676 C CA . ARG A 1 90 ? 12.170 5.826 6.791 1.00 96.69 90 ARG A CA 1
ATOM 677 C C . ARG A 1 90 ? 12.756 5.063 5.594 1.00 96.69 90 ARG A C 1
ATOM 679 O O . ARG A 1 90 ? 13.885 4.584 5.658 1.00 96.69 90 ARG A O 1
ATOM 686 N N . GLY A 1 91 ? 12.025 5.004 4.484 1.00 95.94 91 GLY A N 1
ATOM 687 C CA . GLY A 1 91 ? 12.433 4.350 3.245 1.00 95.94 91 GLY A CA 1
ATOM 688 C C . GLY A 1 91 ? 13.592 5.033 2.517 1.00 95.94 91 GLY A C 1
ATOM 689 O O . GLY A 1 91 ? 14.212 4.393 1.669 1.00 95.94 91 GLY A O 1
ATOM 690 N N . GLN A 1 92 ? 13.931 6.287 2.837 1.00 94.44 92 GLN A N 1
ATOM 691 C CA . GLN A 1 92 ? 15.109 6.964 2.272 1.00 94.44 92 GLN A CA 1
ATOM 692 C C . GLN A 1 92 ? 16.428 6.361 2.769 1.00 94.44 92 GLN A C 1
ATOM 694 O O . GLN A 1 92 ? 17.405 6.340 2.026 1.00 94.44 92 GLN A O 1
ATOM 699 N N . ALA A 1 93 ? 16.447 5.836 3.998 1.00 91.56 93 ALA A N 1
ATOM 700 C CA . ALA A 1 93 ? 17.628 5.214 4.597 1.00 91.56 93 ALA A CA 1
ATOM 701 C C . ALA A 1 93 ? 17.898 3.786 4.079 1.00 91.56 93 ALA A C 1
ATOM 703 O O . ALA A 1 93 ? 18.889 3.163 4.459 1.00 91.56 93 ALA A O 1
ATOM 704 N N . GLU A 1 94 ? 17.028 3.249 3.219 1.00 89.62 94 GLU A N 1
ATOM 705 C CA . GLU A 1 94 ? 17.162 1.889 2.708 1.00 89.62 94 GLU A CA 1
ATOM 706 C C . GLU A 1 94 ? 18.350 1.736 1.745 1.00 89.62 94 GLU A C 1
ATOM 708 O O . GLU A 1 94 ? 18.593 2.601 0.890 1.00 89.62 94 GLU A O 1
ATOM 713 N N . PRO A 1 95 ? 19.071 0.602 1.820 1.00 85.69 95 PRO A N 1
ATOM 714 C CA . PRO A 1 95 ? 20.227 0.355 0.972 1.00 85.69 95 PRO A CA 1
ATOM 715 C C . PRO A 1 95 ? 19.840 0.319 -0.512 1.00 85.69 95 PRO A C 1
ATOM 717 O O . PRO A 1 95 ? 18.737 -0.083 -0.892 1.00 85.69 95 PRO A O 1
ATOM 720 N N . GLY A 1 96 ? 20.780 0.720 -1.370 1.00 81.56 96 GLY A N 1
ATOM 721 C CA . GLY A 1 96 ? 20.569 0.741 -2.819 1.00 81.56 96 GLY A CA 1
ATOM 722 C C . GLY A 1 96 ? 19.778 1.951 -3.326 1.00 81.56 96 GLY A C 1
ATOM 723 O O . GLY A 1 96 ? 19.184 1.862 -4.395 1.00 81.56 96 GLY A O 1
ATOM 724 N N . GLY A 1 97 ? 19.770 3.066 -2.583 1.00 84.19 97 GLY A N 1
ATOM 725 C CA . GLY A 1 97 ? 19.225 4.353 -3.042 1.00 84.19 97 GLY A CA 1
ATOM 726 C C . GLY A 1 97 ? 17.794 4.666 -2.594 1.00 84.19 97 GLY A C 1
ATOM 727 O O . GLY A 1 97 ? 17.128 5.461 -3.251 1.00 84.19 97 GLY A O 1
ATOM 728 N N . GLY A 1 98 ? 17.309 4.052 -1.507 1.00 92.69 98 GLY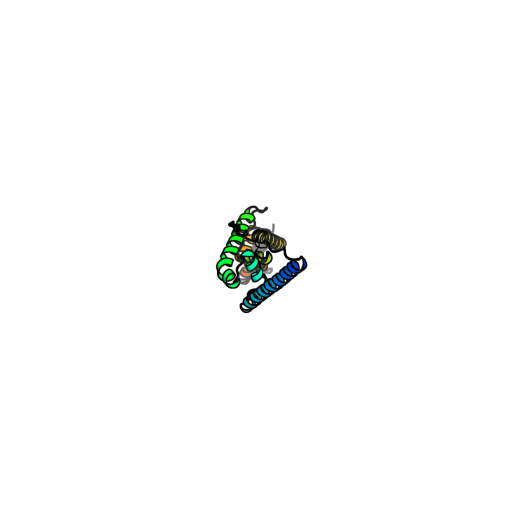 A N 1
ATOM 729 C CA . GLY A 1 98 ? 15.992 4.346 -0.931 1.00 92.69 98 GLY A CA 1
ATOM 730 C C . GLY A 1 98 ? 14.808 3.767 -1.718 1.00 92.69 98 GLY A C 1
ATOM 731 O O . GLY A 1 98 ? 14.939 3.388 -2.882 1.00 92.69 98 GLY A O 1
ATOM 732 N N . LEU A 1 99 ? 13.644 3.613 -1.083 1.00 95.81 99 LEU A N 1
ATOM 733 C CA . LEU A 1 99 ? 12.445 2.962 -1.662 1.00 95.81 99 LEU A CA 1
ATOM 734 C C . LEU A 1 99 ? 11.491 3.907 -2.417 1.00 95.81 99 LEU A C 1
ATOM 736 O O . LEU A 1 99 ? 10.389 3.502 -2.795 1.00 95.81 99 LEU A O 1
ATOM 740 N N . GLY A 1 100 ? 11.923 5.145 -2.667 1.00 95.50 100 GLY A N 1
ATOM 741 C CA . GLY A 1 100 ? 11.091 6.181 -3.277 1.00 95.50 100 GLY A CA 1
ATOM 742 C C . GLY A 1 100 ? 9.922 6.604 -2.383 1.00 95.50 100 GLY A C 1
ATOM 743 O O . GLY A 1 100 ? 9.853 6.239 -1.209 1.00 95.50 100 GLY A O 1
ATOM 744 N N . ALA A 1 101 ? 9.010 7.392 -2.949 1.00 96.81 101 ALA A N 1
ATOM 745 C CA . ALA A 1 101 ? 7.784 7.784 -2.267 1.00 96.81 101 ALA A CA 1
ATOM 746 C C . ALA A 1 101 ? 6.807 6.602 -2.183 1.00 96.81 101 ALA A C 1
ATOM 748 O O . ALA A 1 101 ? 6.530 5.938 -3.188 1.00 96.81 101 ALA A O 1
ATOM 749 N N . VAL A 1 102 ? 6.297 6.360 -0.980 1.00 97.69 102 VAL A N 1
ATOM 750 C CA . VAL A 1 102 ? 5.227 5.401 -0.698 1.00 97.69 102 VAL A CA 1
ATOM 751 C C . VAL A 1 102 ? 3.885 6.067 -0.981 1.00 97.69 102 VAL A C 1
ATOM 753 O O . VAL A 1 102 ? 3.688 7.243 -0.678 1.00 97.69 102 VAL A O 1
ATOM 756 N N . THR A 1 103 ? 2.964 5.321 -1.583 1.00 98.06 103 THR A N 1
ATOM 757 C CA . THR A 1 103 ? 1.641 5.838 -1.949 1.00 98.06 103 THR A CA 1
ATOM 758 C C . THR A 1 103 ? 0.602 5.585 -0.852 1.00 98.06 103 THR A C 1
ATOM 760 O O . THR A 1 103 ? 0.732 4.657 -0.055 1.00 98.06 103 THR A O 1
ATOM 763 N N . VAL A 1 104 ? -0.462 6.396 -0.827 1.00 98.00 104 VAL A N 1
ATOM 764 C CA . VAL A 1 104 ? -1.591 6.235 0.111 1.00 98.00 104 VAL A CA 1
ATOM 765 C C . VAL A 1 104 ? -2.232 4.838 0.022 1.00 98.00 104 VAL A C 1
ATOM 767 O O . VAL A 1 104 ? -2.469 4.256 1.077 1.00 98.00 104 VAL A O 1
ATOM 770 N N . PRO A 1 105 ? -2.463 4.233 -1.166 1.00 98.12 105 PRO A N 1
ATOM 771 C CA . PRO A 1 105 ? -2.997 2.871 -1.248 1.00 98.12 105 PRO A CA 1
ATOM 772 C C . PRO A 1 105 ? -2.109 1.815 -0.577 1.00 98.12 105 PRO A C 1
ATOM 774 O O . PRO A 1 105 ? -2.621 0.960 0.140 1.00 98.12 105 PRO A O 1
ATOM 777 N N . GLU A 1 106 ? -0.785 1.897 -0.740 1.00 98.19 106 GLU A N 1
ATOM 778 C CA . GLU A 1 106 ? 0.150 0.971 -0.081 1.00 98.19 106 GLU A CA 1
ATOM 779 C C . GLU A 1 106 ? 0.140 1.129 1.438 1.00 98.19 106 GLU A C 1
ATOM 781 O O . GLU A 1 106 ? 0.161 0.139 2.170 1.00 98.19 106 GLU A O 1
ATOM 786 N N . ALA A 1 107 ? 0.095 2.376 1.912 1.00 98.44 107 ALA A N 1
ATOM 787 C CA . ALA A 1 107 ? -0.011 2.672 3.333 1.00 98.44 107 ALA A CA 1
ATOM 788 C C . ALA A 1 107 ? -1.347 2.186 3.908 1.00 98.44 107 ALA A C 1
ATOM 790 O O . ALA A 1 107 ? -1.369 1.640 5.008 1.00 98.44 107 ALA A O 1
ATOM 791 N N . HIS A 1 108 ? -2.443 2.335 3.158 1.00 98.31 108 HIS A N 1
ATOM 792 C CA . HIS A 1 108 ? -3.765 1.859 3.554 1.00 98.31 108 HIS A CA 1
ATOM 793 C C . HIS A 1 108 ? -3.778 0.333 3.691 1.00 98.31 108 HIS A C 1
ATOM 795 O O . HIS A 1 108 ? -4.173 -0.184 4.733 1.00 98.31 108 HIS A O 1
ATOM 801 N N . GLU A 1 109 ? -3.310 -0.388 2.667 1.00 97.62 109 GLU A N 1
ATOM 802 C CA . GLU A 1 109 ? -3.198 -1.853 2.676 1.00 97.62 109 GLU A CA 1
ATOM 803 C C . GLU A 1 109 ? -2.374 -2.335 3.881 1.00 97.62 109 GLU A C 1
ATOM 805 O O . GLU A 1 109 ? -2.838 -3.160 4.671 1.00 97.62 109 GLU A O 1
ATOM 810 N N . ALA A 1 110 ? -1.198 -1.738 4.098 1.00 98.25 110 ALA A N 1
ATOM 811 C CA . ALA A 1 110 ? -0.343 -2.081 5.229 1.00 98.25 110 ALA A CA 1
ATOM 812 C C . ALA A 1 110 ? -0.984 -1.750 6.588 1.00 98.25 110 ALA A C 1
ATOM 814 O O . ALA A 1 110 ? -0.822 -2.512 7.538 1.00 98.25 110 ALA A O 1
ATOM 815 N N . TRP A 1 111 ? -1.722 -0.643 6.701 1.00 98.38 111 TRP A N 1
ATOM 816 C CA . TRP A 1 111 ? -2.408 -0.258 7.936 1.00 98.38 111 TRP A CA 1
ATOM 817 C C . TRP A 1 111 ? -3.524 -1.239 8.313 1.00 98.38 111 TRP A C 1
ATOM 819 O O . TRP A 1 111 ? -3.640 -1.618 9.484 1.00 98.38 111 TRP A O 1
ATOM 829 N N . VAL A 1 112 ? -4.296 -1.703 7.325 1.00 97.62 112 VAL A N 1
ATOM 830 C CA . VAL A 1 112 ? -5.337 -2.724 7.522 1.00 97.62 112 VAL A CA 1
ATOM 831 C C . VAL A 1 112 ? -4.721 -4.053 7.955 1.00 97.62 112 VAL A C 1
ATOM 833 O O . VAL A 1 112 ? -5.149 -4.628 8.958 1.00 97.62 112 VAL A O 1
ATOM 836 N N . GLU A 1 113 ? -3.679 -4.519 7.262 1.00 97.31 113 GLU A N 1
ATOM 837 C CA . GLU A 1 113 ? -2.978 -5.767 7.605 1.00 97.31 113 GLU A CA 1
ATOM 838 C C . GLU A 1 113 ? -2.326 -5.729 8.994 1.00 97.31 113 GLU A C 1
ATOM 840 O O . GLU A 1 113 ? -2.251 -6.750 9.682 1.00 97.31 113 GLU A O 1
ATOM 845 N N . SER A 1 114 ? -1.888 -4.548 9.429 1.00 97.88 114 SER A N 1
ATOM 846 C CA . SER A 1 114 ? -1.312 -4.313 10.756 1.00 97.88 114 SER A CA 1
ATOM 847 C C . SER A 1 114 ? -2.361 -4.045 11.839 1.00 97.88 114 SER A C 1
ATOM 849 O O . SER A 1 114 ? -2.008 -3.728 12.977 1.00 97.88 114 SER A O 1
ATOM 851 N N . GLN A 1 115 ? -3.654 -4.184 11.521 1.00 96.25 115 GLN A N 1
ATOM 852 C CA . GLN A 1 115 ? -4.769 -3.985 12.453 1.00 96.25 115 GLN A CA 1
ATOM 853 C C . GLN A 1 115 ? -4.735 -2.611 13.144 1.00 96.25 115 GLN A C 1
ATOM 855 O O . GLN A 1 115 ? -5.061 -2.488 14.328 1.00 96.25 115 GLN A O 1
ATOM 860 N N . GLY A 1 116 ? -4.313 -1.583 12.411 1.00 95.31 116 GLY A N 1
ATOM 861 C CA . GLY A 1 116 ? -4.244 -0.209 12.894 1.00 95.31 116 GLY A CA 1
ATOM 862 C C . GLY A 1 116 ? -3.002 0.147 13.713 1.00 95.31 116 GLY A C 1
ATOM 863 O O . GLY A 1 116 ? -2.895 1.278 14.177 1.00 95.31 116 GLY A O 1
ATOM 864 N N . ASP A 1 117 ? -2.050 -0.769 13.893 1.00 97.56 117 ASP A N 1
ATOM 865 C CA . ASP A 1 117 ? -0.767 -0.460 14.530 1.00 97.56 117 ASP A CA 1
ATOM 866 C C . ASP A 1 117 ? 0.138 0.346 13.581 1.00 97.56 117 ASP A C 1
ATOM 868 O O . ASP A 1 117 ? 0.487 -0.129 12.501 1.00 97.56 117 ASP A O 1
ATOM 872 N N . LEU A 1 118 ? 0.503 1.575 13.967 1.00 96.81 118 LEU A N 1
ATOM 873 C CA . LEU A 1 118 ? 1.248 2.499 13.103 1.00 96.81 118 LEU A CA 1
ATOM 874 C C . LEU A 1 118 ? 2.667 2.025 12.793 1.00 96.81 118 LEU A C 1
ATOM 876 O O . LEU A 1 118 ? 3.104 2.113 11.645 1.00 96.81 118 LEU A O 1
ATOM 880 N N . ASP A 1 119 ? 3.404 1.555 13.798 1.00 97.12 119 ASP A N 1
ATOM 881 C CA . ASP A 1 119 ? 4.802 1.174 13.599 1.00 97.12 119 ASP A CA 1
ATOM 882 C C . ASP A 1 119 ? 4.897 -0.112 12.780 1.00 97.12 119 ASP A C 1
ATOM 884 O O . ASP A 1 119 ? 5.717 -0.192 11.856 1.00 97.12 119 ASP A O 1
ATOM 888 N N . GLU A 1 120 ? 4.009 -1.073 13.045 1.00 98.25 120 GLU A N 1
ATOM 889 C CA . GLU A 1 120 ? 3.904 -2.288 12.238 1.00 98.25 120 GLU A CA 1
ATOM 890 C C . GLU A 1 120 ? 3.420 -1.969 10.815 1.00 98.25 120 GLU A C 1
ATOM 892 O O . GLU A 1 120 ? 3.958 -2.512 9.852 1.00 98.25 120 GLU A O 1
ATOM 897 N N . ALA A 1 121 ? 2.462 -1.049 10.633 1.00 98.44 121 ALA A N 1
ATOM 898 C CA . ALA A 1 121 ? 2.021 -0.593 9.308 1.00 98.44 121 ALA A CA 1
ATOM 899 C C . ALA A 1 121 ? 3.173 0.010 8.497 1.00 98.44 121 ALA A C 1
ATOM 901 O O . ALA A 1 121 ? 3.376 -0.358 7.339 1.00 98.44 121 ALA A O 1
ATOM 902 N N . VAL A 1 122 ? 3.982 0.881 9.105 1.00 98.38 122 VAL A N 1
ATOM 903 C CA . VAL A 1 122 ? 5.151 1.473 8.441 1.00 98.38 122 VAL A CA 1
ATOM 904 C C . VAL A 1 122 ? 6.186 0.398 8.086 1.00 98.38 122 VAL A C 1
ATOM 906 O O . VAL A 1 122 ? 6.671 0.359 6.951 1.00 98.38 122 VAL A O 1
ATOM 909 N N . ALA A 1 123 ? 6.516 -0.501 9.019 1.00 98.00 123 ALA A N 1
ATOM 910 C CA . ALA A 1 123 ? 7.480 -1.578 8.779 1.00 98.00 123 ALA A CA 1
ATOM 911 C C . ALA A 1 123 ? 7.025 -2.522 7.653 1.00 98.00 123 ALA A C 1
ATOM 913 O O . ALA A 1 123 ? 7.808 -2.853 6.749 1.00 98.00 123 ALA A O 1
ATOM 914 N N . ARG A 1 124 ? 5.746 -2.905 7.673 1.00 98.19 124 ARG A N 1
ATOM 915 C CA . ARG A 1 124 ? 5.098 -3.740 6.661 1.00 98.19 124 ARG A CA 1
ATOM 916 C C . ARG A 1 124 ? 5.063 -3.061 5.303 1.00 98.19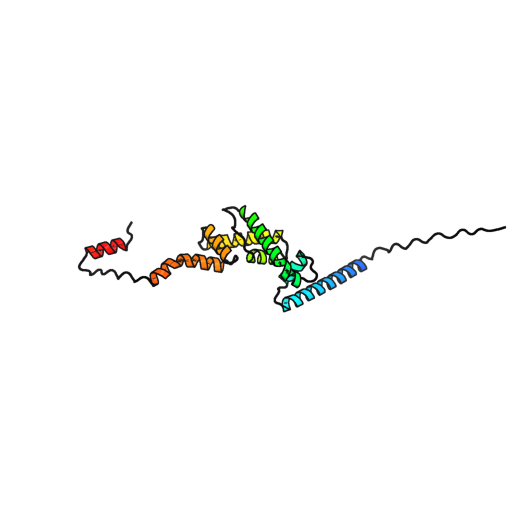 124 ARG A C 1
ATOM 918 O O . ARG A 1 124 ? 5.466 -3.677 4.320 1.00 98.19 124 ARG A O 1
ATOM 925 N N . CYS A 1 125 ? 4.694 -1.785 5.245 1.00 97.88 125 CYS A N 1
ATOM 926 C CA . CYS A 1 125 ? 4.674 -1.023 4.001 1.00 97.88 125 CYS A CA 1
ATOM 927 C C . CYS A 1 125 ? 6.052 -1.019 3.318 1.00 97.88 125 CYS A C 1
ATOM 929 O O . CYS A 1 125 ? 6.162 -1.273 2.117 1.00 97.88 125 CYS A O 1
ATOM 931 N N . LEU A 1 126 ? 7.127 -0.816 4.089 1.00 97.75 126 LEU A N 1
ATOM 932 C CA . LEU A 1 126 ? 8.500 -0.881 3.578 1.00 97.75 126 LEU A CA 1
ATOM 933 C C . LEU A 1 126 ? 8.886 -2.292 3.121 1.00 97.75 126 LEU A C 1
ATOM 935 O O . LEU A 1 126 ? 9.548 -2.456 2.094 1.00 97.75 126 LEU A O 1
ATOM 939 N N . SER A 1 127 ? 8.466 -3.318 3.861 1.00 97.81 127 SER A N 1
ATOM 940 C CA . SER A 1 127 ? 8.698 -4.719 3.496 1.00 97.81 127 SER A CA 1
ATOM 941 C C . SER A 1 127 ? 8.009 -5.098 2.186 1.00 97.81 127 SER A C 1
ATOM 943 O O . SER A 1 127 ? 8.639 -5.675 1.291 1.00 97.81 127 SER A O 1
ATOM 945 N N . ASN A 1 128 ? 6.748 -4.698 2.036 1.00 97.94 128 ASN A N 1
ATOM 946 C CA . ASN A 1 128 ? 5.961 -4.913 0.831 1.00 97.94 128 ASN A CA 1
ATOM 947 C C . ASN A 1 128 ? 6.609 -4.173 -0.343 1.00 97.94 128 ASN A C 1
ATOM 949 O O . ASN A 1 128 ? 6.913 -4.793 -1.360 1.00 97.94 128 ASN A O 1
ATOM 953 N N . ARG A 1 129 ? 6.957 -2.889 -0.177 1.00 97.50 129 ARG A N 1
ATOM 954 C CA . ARG A 1 129 ? 7.641 -2.099 -1.214 1.00 97.50 129 ARG A CA 1
ATOM 955 C C . ARG A 1 129 ? 8.965 -2.731 -1.657 1.00 97.50 129 ARG A C 1
ATOM 957 O O . ARG A 1 129 ? 9.219 -2.827 -2.857 1.00 97.50 129 ARG A O 1
ATOM 964 N N . ARG A 1 130 ? 9.793 -3.224 -0.726 1.00 96.94 130 ARG A N 1
ATOM 965 C CA . ARG A 1 130 ? 11.027 -3.970 -1.055 1.00 96.94 130 ARG A CA 1
ATOM 966 C C . ARG A 1 130 ? 10.741 -5.198 -1.908 1.00 96.94 130 ARG A C 1
ATOM 968 O O . ARG A 1 130 ? 11.471 -5.452 -2.863 1.00 96.94 130 ARG A O 1
ATOM 975 N N . SER A 1 131 ? 9.717 -5.961 -1.544 1.00 97.38 131 SER A N 1
ATOM 976 C CA . SER A 1 131 ? 9.353 -7.194 -2.241 1.00 97.38 131 SER A CA 1
ATOM 977 C C . SER A 1 131 ? 8.886 -6.892 -3.665 1.00 97.38 131 SER A C 1
ATOM 979 O O . SER A 1 131 ? 9.421 -7.478 -4.602 1.00 97.38 131 SER A O 1
ATOM 981 N N . LYS A 1 132 ? 8.029 -5.877 -3.835 1.00 97.94 132 LYS A N 1
ATOM 982 C CA . LYS A 1 132 ? 7.559 -5.382 -5.141 1.00 97.94 132 LYS A CA 1
ATOM 983 C C . LYS A 1 132 ? 8.715 -4.927 -6.046 1.00 97.94 132 LYS A C 1
ATOM 985 O O . LYS A 1 132 ? 8.765 -5.268 -7.224 1.00 97.94 132 LYS A O 1
ATOM 990 N N . VAL A 1 133 ? 9.692 -4.198 -5.495 1.00 97.06 133 VAL A N 1
ATOM 991 C CA . VAL A 1 133 ? 10.896 -3.781 -6.243 1.00 97.06 133 VAL A CA 1
ATOM 992 C C . VAL A 1 133 ? 11.739 -4.987 -6.661 1.00 97.06 133 VAL A C 1
ATOM 994 O O . VAL A 1 133 ? 12.162 -5.059 -7.811 1.00 97.06 133 VAL A O 1
ATOM 997 N N . ARG A 1 134 ? 11.977 -5.941 -5.752 1.00 96.69 134 ARG A N 1
ATOM 998 C CA . ARG A 1 134 ? 12.746 -7.161 -6.057 1.00 96.69 134 ARG A CA 1
ATOM 999 C C . ARG A 1 134 ? 12.062 -8.021 -7.116 1.00 96.69 134 ARG A C 1
ATOM 1001 O O . ARG A 1 134 ? 12.745 -8.587 -7.962 1.00 96.69 134 ARG A O 1
ATOM 1008 N N . GLU A 1 135 ? 10.738 -8.105 -7.079 1.00 98.00 135 GLU A N 1
ATOM 1009 C CA . GLU A 1 135 ? 9.944 -8.837 -8.064 1.00 98.00 135 GLU A CA 1
ATOM 1010 C C . GLU A 1 135 ? 10.100 -8.236 -9.466 1.00 98.00 135 GLU A C 1
ATOM 1012 O O . GLU A 1 135 ? 10.481 -8.942 -10.398 1.00 98.00 135 GLU A O 1
ATOM 1017 N N . LEU A 1 136 ? 9.923 -6.918 -9.612 1.00 97.88 136 LEU A N 1
ATOM 1018 C CA . LEU A 1 136 ? 10.121 -6.238 -10.898 1.00 97.88 136 LEU A CA 1
ATOM 1019 C C . LEU A 1 136 ? 11.567 -6.361 -11.404 1.00 97.88 136 LEU A C 1
ATOM 1021 O O . LEU A 1 136 ? 11.791 -6.552 -12.600 1.00 97.88 136 LEU A O 1
ATOM 1025 N N . GLN A 1 137 ? 12.549 -6.338 -10.500 1.00 95.88 137 GLN A N 1
ATOM 1026 C CA . GLN A 1 137 ? 13.947 -6.604 -10.844 1.00 95.88 137 GLN A CA 1
ATOM 1027 C C . GLN A 1 137 ? 14.159 -8.029 -11.368 1.00 95.88 137 GLN A C 1
ATOM 1029 O O . GLN A 1 137 ? 14.844 -8.207 -12.375 1.00 95.88 137 GLN A O 1
ATOM 1034 N N . ALA A 1 138 ? 13.549 -9.036 -10.737 1.00 97.00 138 ALA A N 1
ATOM 1035 C CA . ALA A 1 138 ? 13.620 -10.427 -11.188 1.00 97.00 138 ALA A CA 1
ATOM 1036 C C . ALA A 1 138 ? 12.969 -10.638 -12.568 1.00 97.00 138 ALA A C 1
ATOM 1038 O O . ALA A 1 138 ? 13.385 -11.523 -13.313 1.00 97.00 138 ALA A O 1
ATOM 1039 N N . LEU A 1 139 ? 12.001 -9.793 -12.936 1.00 97.06 139 LEU A N 1
ATOM 1040 C CA . LEU A 1 139 ? 11.354 -9.776 -14.254 1.00 97.06 139 LEU A CA 1
ATOM 1041 C C . LEU A 1 139 ? 12.155 -9.023 -15.335 1.00 97.06 139 LEU A C 1
ATOM 1043 O O . LEU A 1 139 ? 11.679 -8.879 -16.460 1.00 97.06 139 LEU A O 1
ATOM 1047 N N . GLY A 1 140 ? 13.366 -8.553 -15.018 1.00 95.50 140 GLY A N 1
ATOM 1048 C CA . GLY A 1 140 ? 14.273 -7.898 -15.965 1.00 95.50 140 GLY A CA 1
ATOM 1049 C C . GLY A 1 140 ? 14.336 -6.373 -15.850 1.00 95.50 140 GLY A C 1
ATOM 1050 O O . GLY A 1 140 ? 15.131 -5.749 -16.553 1.00 95.50 140 GLY A O 1
ATOM 1051 N N . PHE A 1 141 ? 13.576 -5.752 -14.941 1.00 96.12 141 PHE A N 1
ATOM 1052 C CA . PHE A 1 141 ? 13.617 -4.304 -14.704 1.00 96.12 141 PHE A CA 1
ATOM 1053 C C . PHE A 1 141 ? 14.622 -3.957 -13.601 1.00 96.12 141 PHE A C 1
ATOM 1055 O O . PHE A 1 141 ? 14.263 -3.605 -12.480 1.00 96.12 141 PHE A O 1
ATOM 1062 N N . GLY A 1 142 ? 15.913 -4.094 -13.915 1.00 90.69 142 GLY A N 1
ATOM 1063 C CA . GLY A 1 142 ? 17.005 -3.877 -12.957 1.00 90.69 142 GLY A CA 1
ATOM 1064 C C . GLY A 1 142 ? 17.178 -2.419 -12.514 1.00 90.69 142 GLY A C 1
ATOM 1065 O O . GLY A 1 142 ? 17.619 -2.158 -11.391 1.00 90.69 142 GLY A O 1
ATOM 1066 N N . GLU A 1 143 ? 16.809 -1.463 -13.370 1.00 92.62 143 GLU A N 1
ATOM 1067 C CA . GLU A 1 143 ? 16.924 -0.042 -13.056 1.00 92.62 143 GLU A CA 1
ATOM 1068 C C . GLU A 1 143 ? 15.898 0.382 -12.008 1.00 92.62 143 GLU A C 1
ATOM 1070 O O . GLU A 1 143 ? 14.686 0.415 -12.231 1.00 92.62 143 GLU A O 1
ATOM 1075 N N . ARG A 1 144 ? 16.411 0.759 -10.838 1.00 92.69 144 ARG A N 1
ATOM 1076 C CA . ARG A 1 144 ? 15.583 1.054 -9.673 1.00 92.69 144 ARG A CA 1
ATOM 1077 C C . ARG A 1 144 ? 14.711 2.301 -9.862 1.00 92.69 144 ARG A C 1
ATOM 1079 O O . ARG A 1 144 ? 13.562 2.292 -9.445 1.00 92.69 144 ARG A O 1
ATOM 1086 N N . GLY A 1 145 ? 15.222 3.356 -10.503 1.00 94.81 145 GLY A N 1
ATOM 1087 C CA . GLY A 1 145 ? 14.491 4.615 -10.714 1.00 94.81 145 GLY A CA 1
ATOM 1088 C C . GLY A 1 145 ? 13.164 4.432 -11.469 1.00 94.81 145 GLY A C 1
ATOM 1089 O O . GLY A 1 145 ? 12.113 4.743 -10.906 1.00 94.81 145 GLY A O 1
ATOM 1090 N N . PRO A 1 146 ? 13.178 3.872 -12.695 1.00 95.94 146 PRO A N 1
ATOM 1091 C CA . PRO A 1 146 ? 11.962 3.571 -13.454 1.00 95.94 146 PRO A CA 1
ATOM 1092 C C . PRO A 1 146 ? 10.985 2.656 -12.708 1.00 95.94 146 PRO A C 1
ATOM 1094 O O . PRO A 1 146 ? 9.782 2.904 -12.733 1.00 95.94 146 PRO A O 1
ATOM 1097 N N . VAL A 1 147 ? 11.490 1.642 -11.996 1.00 97.06 147 VAL A N 1
ATOM 1098 C CA . VAL A 1 147 ? 10.667 0.735 -11.179 1.00 97.06 147 VAL A CA 1
ATOM 1099 C C . VAL A 1 147 ? 9.939 1.486 -10.066 1.00 97.06 147 VAL A C 1
ATOM 1101 O O . VAL A 1 147 ? 8.726 1.345 -9.914 1.00 97.06 147 VAL A O 1
ATOM 1104 N N . LEU A 1 148 ? 10.655 2.313 -9.301 1.00 97.25 148 LEU A N 1
ATOM 1105 C CA . LEU A 1 148 ? 10.065 3.106 -8.222 1.00 97.25 148 LEU A CA 1
ATOM 1106 C C . LEU A 1 148 ? 9.032 4.104 -8.750 1.00 97.25 148 LEU A C 1
ATOM 1108 O O . LEU A 1 148 ? 7.978 4.273 -8.135 1.00 97.25 148 LEU A O 1
ATOM 1112 N N . GLN A 1 149 ? 9.312 4.725 -9.897 1.00 97.19 149 GLN A N 1
ATOM 1113 C CA . GLN A 1 149 ? 8.395 5.653 -10.547 1.00 97.19 149 GLN A CA 1
ATOM 1114 C C . GLN A 1 149 ? 7.118 4.951 -11.024 1.00 97.19 149 GLN A C 1
ATOM 1116 O O . GLN A 1 149 ? 6.021 5.447 -10.771 1.00 97.19 149 GLN A O 1
ATOM 1121 N N . ALA A 1 150 ? 7.246 3.790 -11.672 1.00 97.94 150 ALA A N 1
ATOM 1122 C CA . ALA A 1 150 ? 6.104 3.005 -12.133 1.00 97.94 150 ALA A CA 1
ATOM 1123 C C . ALA A 1 150 ? 5.253 2.523 -10.950 1.00 97.94 150 ALA A C 1
ATOM 1125 O O . ALA A 1 150 ? 4.034 2.677 -10.963 1.00 97.94 150 ALA A O 1
ATOM 1126 N N . LEU A 1 151 ? 5.878 2.022 -9.882 1.00 98.19 151 LEU A N 1
ATOM 1127 C CA . LEU A 1 151 ? 5.145 1.641 -8.675 1.00 98.19 151 LEU A CA 1
ATOM 1128 C C . LEU A 1 151 ? 4.434 2.841 -8.032 1.00 98.19 151 LEU A C 1
ATOM 1130 O O . LEU A 1 151 ? 3.311 2.698 -7.569 1.00 98.19 151 LEU A O 1
ATOM 1134 N N . TYR A 1 152 ? 5.044 4.029 -8.003 1.00 98.06 152 TYR A N 1
ATOM 1135 C CA . TYR A 1 152 ? 4.378 5.232 -7.487 1.00 98.06 152 TYR A CA 1
ATOM 1136 C C . TYR A 1 152 ? 3.159 5.632 -8.336 1.00 98.06 152 TYR A C 1
ATOM 1138 O O . TYR A 1 152 ? 2.083 5.883 -7.800 1.00 98.06 152 TYR A O 1
ATOM 1146 N N . GLN A 1 153 ? 3.297 5.632 -9.664 1.00 97.94 153 GLN A N 1
ATOM 1147 C CA . GLN A 1 153 ? 2.219 6.018 -10.583 1.00 97.94 153 GLN A CA 1
ATOM 1148 C C . GLN A 1 153 ? 1.025 5.059 -10.567 1.00 97.94 153 GLN A C 1
ATOM 1150 O O . GLN A 1 153 ? -0.085 5.475 -10.889 1.00 97.94 153 GLN A O 1
ATOM 1155 N N . ASN A 1 154 ? 1.244 3.805 -10.171 1.00 97.88 154 ASN A N 1
ATOM 1156 C CA . ASN A 1 154 ? 0.208 2.776 -10.121 1.00 97.88 154 ASN A CA 1
ATOM 1157 C C . ASN A 1 154 ? -0.196 2.401 -8.685 1.00 97.88 154 ASN A C 1
ATOM 1159 O O . ASN A 1 154 ? -0.675 1.295 -8.460 1.00 97.88 154 ASN A O 1
ATOM 1163 N N . GLY A 1 155 ? 0.024 3.276 -7.694 1.00 97.00 155 GLY A N 1
ATOM 1164 C CA . GLY A 1 155 ? -0.433 3.031 -6.316 1.00 97.00 155 GLY A CA 1
ATOM 1165 C C . GLY A 1 155 ? 0.175 1.783 -5.664 1.00 97.00 155 GLY A C 1
ATOM 1166 O O . GLY A 1 155 ? -0.456 1.148 -4.827 1.00 97.00 155 GLY A O 1
ATOM 1167 N N . GLY A 1 156 ? 1.373 1.387 -6.092 1.00 96.88 156 GLY A N 1
ATOM 1168 C CA . GLY A 1 156 ? 2.048 0.175 -5.642 1.00 96.88 156 GLY A CA 1
ATOM 1169 C C . GLY A 1 156 ? 1.540 -1.124 -6.268 1.00 96.88 156 GLY A C 1
ATOM 1170 O O . GLY A 1 156 ? 1.917 -2.188 -5.777 1.00 96.88 156 GLY A O 1
ATOM 1171 N N . ASP A 1 157 ? 0.715 -1.079 -7.314 1.00 97.88 157 ASP A N 1
ATOM 1172 C CA . ASP A 1 157 ? 0.301 -2.272 -8.058 1.00 97.88 157 ASP A CA 1
ATOM 1173 C C . ASP A 1 157 ? 1.446 -2.767 -8.961 1.00 97.88 157 ASP A C 1
ATOM 1175 O O . ASP A 1 157 ? 1.910 -2.064 -9.865 1.00 97.88 157 ASP A O 1
ATOM 1179 N N . VAL A 1 158 ? 1.918 -3.990 -8.702 1.00 98.00 158 VAL A N 1
ATOM 1180 C CA . VAL A 1 158 ? 3.042 -4.600 -9.429 1.00 98.00 158 VAL A CA 1
ATOM 1181 C C . VAL A 1 158 ? 2.675 -4.910 -10.874 1.00 98.00 158 VAL A C 1
ATOM 1183 O O . VAL A 1 158 ? 3.495 -4.701 -11.766 1.00 98.00 158 VAL A O 1
ATOM 1186 N N . TRP A 1 159 ? 1.457 -5.386 -11.126 1.00 97.81 159 TRP A N 1
ATOM 1187 C CA . TRP A 1 159 ? 1.024 -5.787 -12.459 1.00 97.81 159 TRP A CA 1
ATOM 1188 C C . TRP A 1 159 ? 0.861 -4.580 -13.381 1.00 97.81 159 TRP A C 1
ATOM 1190 O O . TRP A 1 159 ? 1.316 -4.596 -14.530 1.00 97.81 159 TRP A O 1
ATOM 1200 N N . GLN A 1 160 ? 0.259 -3.506 -12.872 1.00 98.12 160 GLN A N 1
ATOM 1201 C CA . GLN A 1 160 ? 0.125 -2.247 -13.601 1.00 98.12 160 GLN A CA 1
ATOM 1202 C C . GLN A 1 160 ? 1.490 -1.589 -13.828 1.00 98.12 160 GLN A C 1
ATOM 1204 O O . GLN A 1 160 ? 1.792 -1.175 -14.950 1.00 98.12 160 GLN A O 1
ATOM 1209 N N . ALA A 1 161 ? 2.358 -1.575 -12.808 1.00 98.25 161 ALA A N 1
ATOM 1210 C CA . ALA A 1 161 ? 3.725 -1.081 -12.953 1.00 98.25 161 ALA A CA 1
ATOM 1211 C C . ALA A 1 161 ? 4.514 -1.884 -14.001 1.00 98.25 161 ALA A C 1
ATOM 1213 O O . ALA A 1 161 ? 5.155 -1.297 -14.873 1.00 98.25 161 ALA A O 1
ATOM 1214 N N . LEU A 1 162 ? 4.419 -3.216 -13.976 1.00 98.00 162 LEU A N 1
ATOM 1215 C CA . LEU A 1 162 ? 5.036 -4.102 -14.963 1.00 98.00 162 LEU A CA 1
ATOM 1216 C C . LEU A 1 162 ? 4.521 -3.812 -16.375 1.00 98.00 162 LEU A C 1
ATOM 1218 O O . LEU A 1 162 ? 5.315 -3.626 -17.297 1.00 98.00 162 LEU A O 1
ATOM 1222 N N . SER A 1 163 ? 3.200 -3.729 -16.535 1.00 97.69 163 SER A N 1
ATOM 1223 C CA . SER A 1 163 ? 2.552 -3.446 -17.820 1.00 97.69 163 SER A CA 1
ATOM 1224 C C . SER A 1 163 ? 3.008 -2.101 -18.388 1.00 97.69 163 SER A C 1
ATOM 1226 O O . SER A 1 163 ? 3.310 -1.985 -19.578 1.00 97.69 163 SER A O 1
ATOM 1228 N N . GLN A 1 164 ? 3.123 -1.079 -17.536 1.00 96.69 164 GLN A N 1
ATOM 1229 C CA . GLN A 1 164 ? 3.649 0.225 -17.924 1.00 96.69 164 GLN A CA 1
ATOM 1230 C C . GLN A 1 164 ? 5.108 0.143 -18.386 1.00 96.69 164 GLN A C 1
ATOM 1232 O O . GLN A 1 164 ? 5.451 0.723 -19.419 1.00 96.69 164 GLN A O 1
ATOM 1237 N N . LEU A 1 165 ? 5.961 -0.552 -17.631 1.00 96.94 165 LEU A N 1
ATOM 1238 C CA . LEU A 1 165 ? 7.379 -0.698 -17.958 1.00 96.94 165 LEU A CA 1
ATOM 1239 C C . LEU A 1 165 ? 7.570 -1.462 -19.278 1.00 96.94 165 LEU A C 1
ATOM 1241 O O . LEU A 1 165 ? 8.343 -1.037 -20.136 1.00 96.94 165 LEU A O 1
ATOM 1245 N N . GLN A 1 166 ? 6.811 -2.539 -19.489 1.00 96.56 166 GLN A N 1
ATOM 1246 C CA . GLN A 1 166 ? 6.831 -3.316 -20.730 1.00 96.56 166 GLN A CA 1
ATOM 1247 C C . GLN A 1 166 ? 6.325 -2.513 -21.932 1.00 96.56 166 GLN A C 1
ATOM 1249 O O . GLN A 1 166 ? 6.894 -2.619 -23.018 1.00 96.56 166 GLN A O 1
ATOM 1254 N N . ARG A 1 167 ? 5.305 -1.663 -21.755 1.00 95.00 167 ARG A N 1
ATOM 1255 C CA . ARG A 1 167 ? 4.790 -0.806 -22.834 1.00 95.00 167 ARG A CA 1
ATOM 1256 C C . ARG A 1 167 ? 5.881 0.085 -23.430 1.00 95.00 167 ARG A C 1
ATOM 1258 O O . ARG A 1 167 ? 5.935 0.233 -24.646 1.00 95.00 167 ARG A O 1
ATOM 1265 N N . LEU A 1 168 ? 6.777 0.623 -22.602 1.00 91.19 168 LEU A N 1
ATOM 1266 C CA . LEU A 1 168 ? 7.899 1.443 -23.076 1.00 91.19 168 LEU A CA 1
ATOM 1267 C C . LEU A 1 168 ? 8.879 0.646 -23.953 1.00 91.19 168 LEU A C 1
ATOM 1269 O O . LEU A 1 168 ? 9.416 1.191 -24.914 1.00 91.19 168 LEU A O 1
ATOM 1273 N N . LEU A 1 169 ? 9.075 -0.646 -23.669 1.00 91.19 169 LEU A N 1
ATOM 1274 C CA . LEU A 1 169 ? 9.916 -1.534 -24.483 1.00 91.19 169 LEU A CA 1
ATOM 1275 C C . LEU A 1 169 ? 9.261 -1.906 -25.820 1.00 91.19 169 LEU A C 1
ATOM 1277 O O . LEU A 1 169 ? 9.958 -2.154 -26.803 1.00 91.19 169 LEU A O 1
ATOM 1281 N N . LEU A 1 170 ? 7.928 -1.954 -25.858 1.00 93.75 170 LEU A N 1
ATOM 1282 C CA . LEU A 1 170 ? 7.154 -2.301 -27.052 1.00 93.75 170 LEU A CA 1
ATOM 1283 C C . LEU A 1 170 ? 6.897 -1.101 -27.973 1.00 93.75 170 LEU A C 1
ATOM 1285 O O . LEU A 1 170 ? 6.590 -1.295 -29.148 1.00 93.75 170 LEU A O 1
ATOM 1289 N N . GLU A 1 171 ? 7.075 0.124 -27.481 1.00 90.56 171 GLU A N 1
ATOM 1290 C CA . GLU A 1 171 ? 6.863 1.363 -28.236 1.00 90.56 171 GLU A CA 1
ATOM 1291 C C . GLU A 1 171 ? 7.592 1.391 -29.603 1.00 90.56 171 GLU A C 1
ATOM 1293 O O . GLU A 1 171 ? 6.960 1.740 -30.603 1.00 90.56 171 GLU A O 1
ATOM 1298 N N . PRO A 1 172 ? 8.863 0.949 -29.735 1.00 91.44 172 PRO A N 1
ATOM 1299 C CA . PRO A 1 172 ? 9.527 0.883 -31.039 1.00 91.44 172 PRO A CA 1
ATOM 1300 C C . PRO A 1 172 ? 8.890 -0.128 -32.001 1.00 91.44 172 PRO A C 1
ATOM 1302 O O . PRO A 1 172 ? 8.879 0.097 -33.208 1.00 91.44 172 PRO A O 1
ATOM 1305 N N . PHE A 1 173 ? 8.363 -1.247 -31.494 1.00 88.25 173 PHE A N 1
ATOM 1306 C CA . PHE A 1 173 ? 7.669 -2.241 -32.322 1.00 88.25 173 PHE A CA 1
ATOM 1307 C C . PHE A 1 173 ? 6.326 -1.708 -32.803 1.00 88.25 173 PHE A C 1
ATOM 1309 O O . PHE A 1 173 ? 5.985 -1.875 -33.971 1.00 88.25 173 PHE A O 1
ATOM 1316 N N . HIS A 1 174 ? 5.599 -1.027 -31.916 1.00 89.00 174 HIS A N 1
ATOM 1317 C CA . HIS A 1 174 ? 4.345 -0.381 -32.265 1.00 89.00 174 HIS A CA 1
ATOM 1318 C C . HIS A 1 174 ? 4.548 0.668 -33.365 1.00 89.00 174 HIS A C 1
ATOM 1320 O O . HIS A 1 174 ? 3.801 0.664 -34.335 1.00 89.00 174 HIS A O 1
ATOM 1326 N N . ARG A 1 175 ? 5.592 1.506 -33.276 1.00 89.19 175 ARG A N 1
ATOM 1327 C CA . ARG A 1 175 ? 5.907 2.498 -34.323 1.00 89.19 175 ARG A CA 1
ATOM 1328 C C . ARG A 1 175 ? 6.216 1.856 -35.671 1.00 89.19 175 ARG A C 1
ATOM 1330 O O . ARG A 1 175 ? 5.631 2.267 -36.666 1.00 89.19 175 ARG A O 1
ATOM 1337 N N . ARG A 1 176 ? 7.047 0.809 -35.692 1.00 87.69 176 ARG A N 1
ATOM 1338 C CA . ARG A 1 176 ? 7.415 0.099 -36.929 1.00 87.69 176 ARG A CA 1
ATOM 1339 C C . ARG A 1 176 ? 6.226 -0.500 -37.677 1.00 87.69 176 ARG A C 1
ATOM 1341 O O . ARG A 1 176 ? 6.278 -0.572 -38.893 1.00 87.69 176 ARG A O 1
ATOM 1348 N N . LEU A 1 177 ? 5.162 -0.908 -36.980 1.00 86.69 177 LEU A N 1
ATOM 1349 C CA . LEU A 1 177 ? 3.949 -1.428 -37.626 1.00 86.69 177 LEU A CA 1
ATOM 1350 C C . LEU A 1 177 ? 3.269 -0.383 -38.528 1.00 86.69 177 LEU A C 1
ATOM 1352 O O . LEU A 1 177 ? 2.576 -0.740 -39.477 1.00 86.69 177 LEU A O 1
ATOM 1356 N N . TRP A 1 178 ? 3.451 0.899 -38.208 1.00 86.75 178 TRP A N 1
ATOM 1357 C CA . TRP A 1 178 ? 2.849 2.027 -38.918 1.00 86.75 178 TRP A CA 1
ATOM 1358 C C . TRP A 1 178 ? 3.843 2.779 -39.810 1.00 86.75 178 TRP A C 1
ATOM 1360 O O . TRP A 1 178 ? 3.435 3.656 -40.572 1.00 86.75 178 TRP A O 1
ATOM 1370 N N . GLU A 1 179 ? 5.134 2.462 -39.720 1.00 86.12 179 GLU A N 1
ATOM 1371 C CA . GLU A 1 179 ? 6.137 2.946 -40.662 1.00 86.12 179 GLU A CA 1
ATOM 1372 C C . GLU A 1 179 ? 6.001 2.171 -41.982 1.00 86.12 179 GLU A C 1
ATOM 1374 O O . GLU A 1 179 ? 5.701 0.975 -41.968 1.00 86.12 179 GLU A O 1
ATOM 1379 N N . PRO A 1 180 ? 6.174 2.828 -43.144 1.00 76.50 180 PRO A N 1
ATOM 1380 C CA . PRO A 1 180 ? 6.160 2.120 -44.415 1.00 76.50 180 PRO A CA 1
ATOM 1381 C C . PRO A 1 180 ? 7.261 1.057 -44.400 1.00 76.50 180 PRO A C 1
ATOM 1383 O O . PRO A 1 180 ? 8.412 1.379 -44.100 1.00 76.50 180 PRO A O 1
ATOM 1386 N N . GLU A 1 181 ? 6.907 -0.193 -44.716 1.00 71.94 181 GLU A N 1
ATOM 1387 C CA . GLU A 1 181 ? 7.890 -1.271 -44.820 1.00 71.94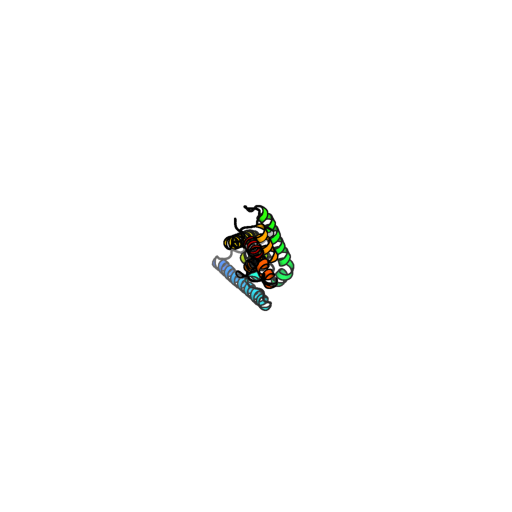 181 GLU A CA 1
ATOM 1388 C C . GLU A 1 181 ? 9.024 -0.826 -45.744 1.00 71.94 181 GLU A C 1
ATOM 1390 O O . GLU A 1 181 ? 8.788 -0.354 -46.865 1.00 71.94 181 GLU A O 1
ATOM 1395 N N . GLU A 1 182 ? 10.268 -0.973 -45.279 1.00 68.50 182 GLU A N 1
ATOM 1396 C CA . GLU A 1 182 ? 11.393 -0.870 -46.194 1.00 68.50 182 GLU A CA 1
ATOM 1397 C C . GLU A 1 182 ? 11.154 -1.875 -47.323 1.00 68.50 182 GLU A C 1
ATOM 1399 O O . GLU A 1 182 ? 10.817 -3.032 -47.047 1.00 68.50 182 GLU A O 1
ATOM 1404 N N . PRO A 1 183 ? 11.299 -1.466 -48.597 1.00 74.00 183 PRO A N 1
ATOM 1405 C CA . PRO A 1 183 ? 11.064 -2.382 -49.694 1.00 74.00 183 PRO A CA 1
ATOM 1406 C C . PRO A 1 183 ? 11.908 -3.655 -49.493 1.00 74.00 183 PRO A C 1
ATOM 1408 O O . PRO A 1 183 ? 13.009 -3.595 -48.930 1.00 74.00 183 PRO A O 1
ATOM 1411 N N . PRO A 1 184 ? 11.447 -4.824 -49.957 1.00 78.06 184 PRO A N 1
ATOM 1412 C CA . PRO A 1 184 ? 12.242 -6.042 -49.889 1.00 78.06 184 PRO A CA 1
ATOM 1413 C C . PRO A 1 184 ? 13.515 -5.884 -50.724 1.00 78.06 184 PRO A C 1
ATOM 1415 O O . PRO A 1 184 ? 13.512 -5.228 -51.773 1.00 78.06 184 PRO A O 1
ATOM 1418 N N . ILE A 1 185 ? 14.627 -6.439 -50.237 1.00 81.38 185 ILE A N 1
ATOM 1419 C CA . ILE A 1 185 ? 15.907 -6.403 -50.951 1.00 81.38 185 ILE A CA 1
ATOM 1420 C C . ILE A 1 185 ? 15.760 -7.206 -52.246 1.00 81.38 185 ILE A C 1
ATOM 1422 O O . ILE A 1 185 ? 15.552 -8.417 -52.217 1.00 81.38 185 ILE A O 1
ATOM 1426 N N . ASP A 1 186 ? 15.886 -6.525 -53.382 1.00 83.81 186 ASP A N 1
ATOM 1427 C CA . ASP A 1 186 ? 15.877 -7.165 -54.691 1.00 83.81 186 ASP A CA 1
ATOM 1428 C C . ASP A 1 186 ? 17.286 -7.651 -55.057 1.00 83.81 186 ASP A C 1
ATOM 1430 O O . ASP A 1 186 ? 18.133 -6.889 -55.533 1.00 83.81 186 ASP A O 1
ATOM 1434 N N . PHE A 1 187 ? 17.533 -8.945 -54.846 1.00 85.94 187 PHE A N 1
ATOM 1435 C CA . PHE A 1 187 ? 18.788 -9.605 -55.217 1.00 85.94 187 PHE A CA 1
ATOM 1436 C C . PHE A 1 187 ? 18.996 -9.715 -56.737 1.00 85.94 187 PHE A C 1
ATOM 1438 O O . PHE A 1 187 ? 20.107 -10.023 -57.174 1.00 85.94 187 PHE A O 1
ATOM 1445 N N . HIS A 1 188 ? 17.960 -9.458 -57.541 1.00 87.38 188 HIS A N 1
ATOM 1446 C CA . HIS A 1 188 ? 18.020 -9.468 -59.003 1.00 87.38 188 HIS A CA 1
ATOM 1447 C C . HIS A 1 188 ? 18.204 -8.072 -59.607 1.00 87.38 188 HIS A C 1
ATOM 1449 O O . HIS A 1 188 ? 18.266 -7.949 -60.833 1.00 87.38 188 HIS A O 1
ATOM 1455 N N . SER A 1 189 ? 18.352 -7.038 -58.771 1.00 83.38 189 SER A N 1
ATOM 1456 C CA . SER A 1 189 ? 18.604 -5.675 -59.230 1.00 83.38 189 SER A CA 1
ATOM 1457 C C . SER A 1 189 ? 19.822 -5.627 -60.170 1.00 83.38 189 SER A C 1
ATOM 1459 O O . SER A 1 189 ? 20.909 -6.096 -59.804 1.00 83.38 189 SER A O 1
ATOM 1461 N N . PRO A 1 190 ? 19.693 -5.029 -61.371 1.00 87.75 190 PRO A N 1
ATOM 1462 C CA . PRO A 1 190 ? 20.825 -4.849 -62.277 1.00 87.75 190 PRO A CA 1
ATOM 1463 C C . PRO A 1 190 ? 21.872 -3.884 -61.695 1.00 87.75 190 PRO A C 1
ATOM 1465 O O . PRO A 1 190 ? 23.055 -3.980 -62.028 1.00 87.75 190 PRO A O 1
ATOM 1468 N N . ASP A 1 191 ? 21.463 -2.989 -60.789 1.00 90.25 191 ASP A N 1
ATOM 1469 C CA . ASP A 1 191 ? 22.366 -2.102 -60.059 1.00 90.25 191 ASP A CA 1
ATOM 1470 C C . ASP A 1 191 ? 22.911 -2.797 -58.803 1.00 90.25 191 ASP A C 1
ATOM 1472 O O . ASP A 1 191 ? 22.381 -2.693 -57.689 1.00 90.25 191 ASP A O 1
ATOM 1476 N N . ARG A 1 192 ? 24.034 -3.498 -58.997 1.00 89.81 192 ARG A N 1
ATOM 1477 C CA . ARG A 1 192 ? 24.768 -4.175 -57.920 1.00 89.81 192 ARG A CA 1
ATOM 1478 C C . ARG A 1 192 ? 25.297 -3.211 -56.860 1.00 89.81 192 ARG A C 1
ATOM 1480 O O . ARG A 1 192 ? 25.448 -3.618 -55.711 1.00 89.81 192 ARG A O 1
ATOM 1487 N N . GLN A 1 193 ? 25.593 -1.955 -57.208 1.00 88.31 193 GLN A N 1
ATOM 1488 C CA . GLN A 1 193 ? 26.086 -0.990 -56.223 1.00 88.31 193 GLN A CA 1
ATOM 1489 C C . GLN A 1 193 ? 24.963 -0.514 -55.305 1.00 88.31 193 GLN A C 1
ATOM 1491 O O . GLN A 1 193 ? 25.181 -0.401 -54.099 1.00 88.31 193 GLN A O 1
ATOM 1496 N N . ALA A 1 194 ? 23.766 -0.268 -55.842 1.00 84.38 194 ALA A N 1
ATOM 1497 C CA . ALA A 1 194 ? 22.592 0.030 -55.024 1.00 84.38 194 ALA A CA 1
ATOM 1498 C C . ALA A 1 194 ? 22.245 -1.134 -54.083 1.00 84.38 194 ALA A C 1
ATOM 1500 O O . ALA A 1 194 ? 22.002 -0.902 -52.898 1.00 84.38 194 ALA A O 1
ATOM 1501 N N . LEU A 1 195 ? 22.314 -2.377 -54.577 1.00 87.38 195 LEU A N 1
ATOM 1502 C CA . LEU A 1 195 ? 22.127 -3.579 -53.759 1.00 87.38 195 LEU A CA 1
ATOM 1503 C C . LEU A 1 195 ? 23.155 -3.665 -52.619 1.00 87.38 195 LEU A C 1
ATOM 1505 O O . LEU A 1 195 ? 22.775 -3.856 -51.466 1.00 87.38 195 LEU A O 1
ATOM 1509 N N . LEU A 1 196 ? 24.445 -3.468 -52.914 1.00 85.69 196 LEU A N 1
ATOM 1510 C CA . LEU A 1 196 ? 25.510 -3.494 -51.905 1.00 85.69 196 LEU A CA 1
ATOM 1511 C C . LEU A 1 196 ? 25.338 -2.404 -50.843 1.00 85.69 196 LEU A C 1
ATOM 1513 O O . LEU A 1 196 ? 25.437 -2.704 -49.658 1.00 85.69 196 LEU A O 1
ATOM 1517 N N . ARG A 1 197 ? 25.041 -1.155 -51.235 1.00 86.19 197 ARG A N 1
ATOM 1518 C CA . ARG A 1 197 ? 24.791 -0.063 -50.273 1.00 86.19 197 ARG A CA 1
ATOM 1519 C C . ARG A 1 197 ? 23.634 -0.398 -49.337 1.00 86.19 197 ARG A C 1
ATOM 1521 O O . ARG A 1 197 ? 23.718 -0.122 -48.148 1.00 86.19 197 ARG A O 1
ATOM 1528 N N . ARG A 1 198 ? 22.576 -1.008 -49.871 1.00 82.88 198 ARG A N 1
ATOM 1529 C CA . ARG A 1 198 ? 21.394 -1.383 -49.096 1.00 82.88 198 ARG A CA 1
ATOM 1530 C C . ARG A 1 198 ? 21.668 -2.542 -48.146 1.00 82.88 198 ARG A C 1
ATOM 1532 O O . ARG A 1 198 ? 21.306 -2.436 -46.985 1.00 82.88 198 ARG A O 1
ATOM 1539 N N . LEU A 1 199 ? 22.382 -3.574 -48.598 1.00 85.50 199 LEU A N 1
ATOM 1540 C CA . LEU A 1 199 ? 22.831 -4.674 -47.739 1.00 85.50 199 LEU A CA 1
ATOM 1541 C C . LEU A 1 199 ? 23.724 -4.178 -46.596 1.00 85.50 199 LEU A C 1
ATOM 1543 O O . LEU A 1 199 ? 23.529 -4.595 -45.461 1.00 85.50 199 LEU A O 1
ATOM 1547 N N . LEU A 1 200 ? 24.663 -3.272 -46.884 1.00 83.69 200 LEU A N 1
ATOM 1548 C CA . LEU A 1 200 ? 25.554 -2.676 -45.882 1.00 83.69 200 LEU A CA 1
ATOM 1549 C C . LEU A 1 200 ? 24.820 -1.748 -44.902 1.00 83.69 200 LEU A C 1
ATOM 1551 O O . LEU A 1 200 ? 25.247 -1.614 -43.762 1.00 83.69 200 LEU A O 1
ATOM 1555 N N . ALA A 1 201 ? 23.738 -1.099 -45.338 1.00 79.25 201 ALA A N 1
ATOM 1556 C CA . ALA A 1 201 ? 22.915 -0.251 -44.480 1.00 79.25 201 ALA A CA 1
ATOM 1557 C C . ALA A 1 201 ? 21.962 -1.065 -43.585 1.00 79.25 201 ALA A C 1
ATOM 1559 O O . ALA A 1 201 ? 21.738 -0.682 -42.441 1.00 79.25 201 ALA A O 1
ATOM 1560 N N . SER A 1 202 ? 21.413 -2.180 -44.088 1.00 74.75 202 SER A N 1
ATOM 1561 C CA . SER A 1 202 ? 20.452 -3.023 -43.358 1.00 74.75 202 SER A CA 1
ATOM 1562 C C . SER A 1 202 ? 21.113 -4.058 -42.448 1.00 74.75 202 SER A C 1
ATOM 1564 O O . SER A 1 202 ? 20.576 -4.413 -41.402 1.00 74.75 202 SER A O 1
ATOM 1566 N N . LEU A 1 203 ? 22.264 -4.590 -42.862 1.00 76.25 203 LEU A N 1
ATOM 1567 C CA . LEU A 1 203 ? 23.049 -5.525 -42.071 1.00 76.25 203 LEU A CA 1
ATOM 1568 C C . LEU A 1 203 ? 24.122 -4.691 -41.385 1.00 76.25 203 LEU A C 1
ATOM 1570 O O . LEU A 1 203 ? 25.139 -4.376 -41.995 1.00 76.25 203 LEU A O 1
ATOM 1574 N N . THR A 1 204 ? 23.889 -4.302 -40.132 1.00 64.06 204 THR A N 1
ATOM 1575 C CA . THR A 1 204 ? 24.938 -3.736 -39.276 1.00 64.06 204 THR A CA 1
ATOM 1576 C C . THR A 1 204 ? 26.023 -4.794 -39.082 1.00 64.06 204 THR A C 1
ATOM 1578 O O . THR A 1 204 ? 25.965 -5.601 -38.154 1.00 64.06 204 THR A O 1
ATOM 1581 N N . LEU A 1 205 ? 26.958 -4.851 -40.028 1.00 56.69 205 LEU A N 1
ATOM 1582 C CA . LEU A 1 205 ? 28.144 -5.691 -39.980 1.00 56.69 205 LEU A CA 1
ATOM 1583 C C . LEU A 1 205 ? 29.176 -5.012 -39.058 1.00 56.69 205 LEU A C 1
ATOM 1585 O O . LEU A 1 205 ? 29.318 -3.789 -39.141 1.00 56.69 205 LEU A O 1
ATOM 1589 N N . PRO A 1 206 ? 29.837 -5.768 -38.163 1.00 52.22 206 PRO A N 1
ATOM 1590 C CA . PRO A 1 206 ? 30.870 -5.243 -37.269 1.00 52.22 206 PRO A CA 1
ATOM 1591 C C . PRO A 1 206 ? 32.103 -4.717 -38.013 1.00 52.22 206 PRO A C 1
ATOM 1593 O O . PRO A 1 206 ? 32.386 -5.207 -39.132 1.00 52.22 206 PRO A O 1
#

Foldseek 3Di:
DDDDDDDDDDDDDDDDDDDDPVVVVVVVVVVVVVVVVLLVVLQVVQVVVPHHSLQQQLQCVQPVDSNSVVCCVPPVQVLLVVLQVLLQVVQCPDPPGGLHGAASLLLVVLCSVVSNDSVSSSVVSSVLSVVLQVVLVVVVPVDSPLLSVLCRVVNNDSVSSSVVVVVVVCVVVVVVVVPPDDDPQDPPDPPVVVSVVVCCVVPVDD

pLDDT: mean 89.35, std 14.24, range [39.69, 98.44]

Organism: Sphenodon punctatus (NCBI:txid8508)